Protein AF-A0A5J4WK10-F1 (afdb_monomer)

Foldseek 3Di:
DDDDQDDPVDPFGPDPDDDDLVVCVVPQPPDWDDDPVVRPDTGRVSLVGDDAQPLAFEEAAPDPDDDQQHADQDLSARHRRHHHHDPQSQQVSSPLDLERHYAYAQEDEFQAEAEAPNQAGEYEYFHAADPVSHDDLAAHEYEAAHAQAYEYAAHEYEYERYEDEYEQRHDADERYEADAQRYEYYYELYEYYYPDAPDEHRYAHYEYAAHYYYYYNYEYERYEYEPDDNYHYDDDPGHDYYYHYNYYDYNYHYDYDPPDDDDD

Structure (mmCIF, N/CA/C/O backbone):
data_AF-A0A5J4WK10-F1
#
_entry.id   AF-A0A5J4WK10-F1
#
loop_
_atom_site.group_PDB
_atom_site.id
_atom_site.type_symbol
_atom_site.label_atom_id
_atom_site.label_alt_id
_atom_site.label_comp_id
_atom_site.label_asym_id
_atom_site.label_entity_id
_atom_site.label_seq_id
_atom_site.pdbx_PDB_ins_code
_atom_site.Cartn_x
_atom_site.Cartn_y
_atom_site.Cartn_z
_atom_site.occupancy
_atom_site.B_iso_or_equiv
_atom_site.auth_seq_id
_atom_site.auth_comp_id
_atom_site.auth_asym_id
_atom_site.auth_atom_id
_atom_site.pdbx_PDB_model_num
ATOM 1 N N . ALA A 1 1 ? 16.929 -1.142 -43.252 1.00 41.25 1 ALA A N 1
ATOM 2 C CA . ALA A 1 1 ? 15.456 -1.196 -43.199 1.00 41.25 1 ALA A CA 1
ATOM 3 C C . ALA A 1 1 ? 15.034 -0.912 -41.764 1.00 41.25 1 ALA A C 1
ATOM 5 O O . ALA A 1 1 ? 15.701 -1.412 -40.867 1.00 41.25 1 ALA A O 1
ATOM 6 N N . ALA A 1 2 ? 14.017 -0.077 -41.542 1.00 33.75 2 ALA A N 1
ATOM 7 C CA . ALA A 1 2 ? 13.453 0.107 -40.206 1.00 33.75 2 ALA A CA 1
ATOM 8 C C . ALA A 1 2 ? 12.768 -1.200 -39.779 1.00 33.75 2 ALA A C 1
ATOM 10 O O . ALA A 1 2 ? 12.024 -1.779 -40.573 1.00 33.75 2 ALA A O 1
ATOM 11 N N . VAL A 1 3 ? 13.067 -1.687 -38.574 1.00 40.81 3 VAL A N 1
ATOM 12 C CA . VAL A 1 3 ? 12.473 -2.923 -38.049 1.00 40.81 3 VAL A CA 1
ATOM 13 C C . VAL A 1 3 ? 11.066 -2.591 -37.525 1.00 40.81 3 VAL A C 1
ATOM 15 O O . VAL A 1 3 ? 10.946 -1.674 -36.710 1.00 40.81 3 VAL A O 1
ATOM 18 N N . PRO A 1 4 ? 9.997 -3.255 -38.004 1.00 39.81 4 PRO A N 1
ATOM 19 C CA . PRO A 1 4 ? 8.629 -2.980 -37.561 1.00 39.81 4 PRO A CA 1
ATOM 20 C C . PRO A 1 4 ? 8.437 -3.323 -36.076 1.00 39.81 4 PRO A C 1
ATOM 22 O O . PRO A 1 4 ? 8.853 -4.393 -35.651 1.00 39.81 4 PRO A O 1
ATOM 25 N N . ILE A 1 5 ? 7.775 -2.434 -35.323 1.00 48.25 5 ILE A N 1
ATOM 26 C CA . ILE A 1 5 ? 7.693 -2.434 -33.843 1.00 48.25 5 ILE A CA 1
ATOM 27 C C . ILE A 1 5 ? 6.613 -3.382 -33.255 1.00 48.25 5 ILE A C 1
ATOM 29 O O . ILE A 1 5 ? 6.458 -3.451 -32.040 1.00 48.25 5 ILE A O 1
ATOM 33 N N . HIS A 1 6 ? 5.872 -4.155 -34.060 1.00 45.22 6 HIS A N 1
ATOM 34 C CA . HIS A 1 6 ? 4.824 -5.051 -33.538 1.00 45.22 6 HIS A CA 1
ATOM 35 C C . HIS A 1 6 ? 4.542 -6.242 -34.464 1.00 45.22 6 HIS A C 1
ATOM 37 O O . HIS A 1 6 ? 4.252 -6.048 -35.644 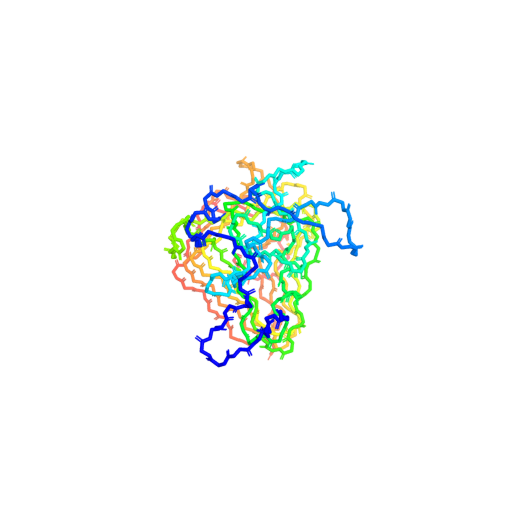1.00 45.22 6 HIS A O 1
ATOM 43 N N . THR A 1 7 ? 4.549 -7.464 -33.922 1.00 50.94 7 THR A N 1
ATOM 44 C CA . THR A 1 7 ? 3.909 -8.642 -34.538 1.00 50.94 7 THR A CA 1
ATOM 45 C C . THR A 1 7 ? 3.215 -9.466 -33.455 1.00 50.94 7 THR A C 1
ATOM 47 O O . THR A 1 7 ? 3.541 -9.336 -32.277 1.00 50.94 7 THR A O 1
ATOM 50 N N . THR A 1 8 ? 2.249 -10.297 -33.843 1.00 52.72 8 THR A N 1
ATOM 51 C CA . THR A 1 8 ? 1.485 -11.184 -32.945 1.00 52.72 8 THR A CA 1
ATOM 52 C C . THR A 1 8 ? 2.345 -12.210 -32.206 1.00 52.72 8 THR A C 1
ATOM 54 O O . THR A 1 8 ? 1.886 -12.786 -31.226 1.00 52.72 8 THR A O 1
ATOM 57 N N . ASP A 1 9 ? 3.590 -12.404 -32.646 1.00 48.53 9 ASP A N 1
ATOM 58 C CA . ASP A 1 9 ? 4.452 -13.507 -32.221 1.00 48.53 9 ASP A CA 1
ATOM 59 C C . ASP A 1 9 ? 5.547 -13.058 -31.226 1.00 48.53 9 ASP A C 1
ATOM 61 O O . ASP A 1 9 ? 6.317 -13.882 -30.738 1.00 48.53 9 ASP A O 1
ATOM 65 N N . SER A 1 10 ? 5.621 -11.756 -30.903 1.00 49.00 10 SER A N 1
ATOM 66 C CA . SER A 1 10 ? 6.551 -11.181 -29.916 1.00 49.00 10 SER A CA 1
ATOM 67 C C . SER A 1 10 ? 5.855 -10.061 -29.128 1.00 49.00 10 SER A C 1
ATOM 69 O O . SER A 1 10 ? 5.795 -8.931 -29.614 1.00 49.00 10 SER A O 1
ATOM 71 N N . PRO A 1 11 ? 5.320 -10.337 -27.922 1.00 49.12 11 PRO A N 1
ATOM 72 C CA . PRO A 1 11 ? 4.636 -9.332 -27.100 1.00 49.12 11 PRO A CA 1
ATOM 73 C C . PRO A 1 11 ? 5.592 -8.281 -26.508 1.00 49.12 11 PRO A C 1
ATOM 75 O O . PRO A 1 11 ? 5.146 -7.249 -26.014 1.00 49.12 11 PRO A O 1
ATOM 78 N N . THR A 1 12 ? 6.908 -8.504 -26.578 1.00 51.09 12 THR A N 1
ATOM 79 C CA . THR A 1 12 ? 7.914 -7.472 -26.317 1.00 51.09 12 THR A CA 1
ATOM 80 C C . THR A 1 12 ? 8.064 -6.569 -27.540 1.00 51.09 12 THR A C 1
ATOM 82 O O . THR A 1 12 ? 8.211 -7.041 -28.673 1.00 51.09 12 THR A O 1
ATOM 85 N N . LYS A 1 13 ? 8.047 -5.247 -27.306 1.00 55.59 13 LYS A N 1
ATOM 86 C CA . LYS A 1 13 ? 8.417 -4.239 -28.312 1.00 55.59 13 LYS A CA 1
ATOM 87 C C . LYS A 1 13 ? 9.752 -4.661 -28.918 1.00 55.59 13 LYS A C 1
ATOM 89 O O . LYS A 1 13 ? 10.651 -5.045 -28.176 1.00 55.59 13 LYS A O 1
ATOM 94 N N . THR A 1 14 ? 9.878 -4.607 -30.243 1.00 58.25 14 THR A N 1
ATOM 95 C CA . THR A 1 14 ? 11.085 -5.030 -30.967 1.00 58.25 14 THR A CA 1
ATOM 96 C C . THR A 1 14 ? 12.353 -4.608 -30.237 1.00 58.25 14 THR A C 1
ATOM 98 O O . THR A 1 14 ? 12.631 -3.417 -30.094 1.00 58.25 14 THR A O 1
ATOM 101 N N . LYS A 1 15 ? 13.100 -5.604 -29.761 1.00 63.50 15 LYS A N 1
ATOM 102 C CA . LYS A 1 15 ? 14.331 -5.413 -29.007 1.00 63.50 15 LYS A CA 1
ATOM 103 C C . LYS A 1 15 ? 15.307 -4.537 -29.799 1.00 63.50 15 LYS A C 1
ATOM 105 O O . LYS A 1 15 ? 15.674 -4.868 -30.923 1.00 63.50 15 LYS A O 1
ATOM 110 N N . ILE A 1 16 ? 15.731 -3.429 -29.189 1.00 65.12 16 ILE A N 1
ATOM 111 C CA . ILE A 1 16 ? 16.741 -2.495 -29.734 1.00 65.12 16 ILE A CA 1
ATOM 112 C C . ILE A 1 16 ? 18.147 -2.828 -29.174 1.00 65.12 16 ILE A C 1
ATOM 114 O O . ILE A 1 16 ? 19.141 -2.193 -29.514 1.00 65.12 16 ILE A O 1
ATOM 118 N N . GLY A 1 17 ? 18.239 -3.843 -28.310 1.00 61.69 17 GLY A N 1
ATOM 119 C CA . GLY A 1 17 ? 19.472 -4.308 -27.678 1.00 61.69 17 GLY A CA 1
ATOM 120 C C . GLY A 1 17 ? 20.326 -5.230 -28.557 1.00 61.69 17 GLY A C 1
ATOM 121 O O . GLY A 1 17 ? 19.834 -5.860 -29.493 1.00 61.69 17 GLY A O 1
ATOM 122 N N . ALA A 1 18 ? 21.620 -5.315 -28.241 1.00 58.72 18 ALA A N 1
ATOM 123 C CA . ALA A 1 18 ? 22.613 -6.103 -28.979 1.00 58.72 18 ALA A CA 1
ATOM 124 C C . ALA A 1 18 ? 22.964 -7.451 -28.305 1.00 58.72 18 ALA A C 1
ATOM 126 O O . ALA A 1 18 ? 23.796 -8.187 -28.835 1.00 58.72 18 ALA A O 1
ATOM 127 N N . GLY A 1 19 ? 22.375 -7.770 -27.139 1.00 69.12 19 GLY A N 1
ATOM 128 C CA . GLY A 1 19 ? 22.721 -8.947 -26.326 1.00 69.12 19 GLY A CA 1
ATOM 129 C C . GLY A 1 19 ? 21.563 -9.913 -26.048 1.00 69.12 19 GLY A C 1
ATOM 130 O O . GLY A 1 19 ? 20.530 -9.883 -26.710 1.00 69.12 19 GLY A O 1
ATOM 131 N N . LEU A 1 20 ? 21.728 -10.794 -25.054 1.00 81.62 20 LEU A N 1
ATOM 132 C CA . LEU A 1 20 ? 20.643 -11.600 -24.466 1.00 81.62 20 LEU A CA 1
ATOM 133 C C . LEU A 1 20 ? 19.903 -10.785 -23.395 1.00 81.62 20 LEU A C 1
ATOM 135 O O . LEU A 1 20 ? 20.532 -9.975 -22.718 1.00 81.62 20 LEU A O 1
ATOM 139 N N . ASP A 1 21 ? 18.605 -11.027 -23.190 1.00 78.88 21 ASP A N 1
ATOM 140 C CA . ASP A 1 21 ? 17.809 -10.298 -22.181 1.00 78.88 21 ASP A CA 1
ATOM 141 C C . ASP A 1 21 ? 18.373 -10.477 -20.768 1.00 78.88 21 ASP A C 1
ATOM 143 O O . ASP A 1 21 ? 18.476 -9.517 -20.013 1.00 78.88 21 ASP A O 1
ATOM 147 N N . SER A 1 22 ? 18.827 -11.686 -20.431 1.00 82.56 22 SER A N 1
ATOM 148 C CA . SER A 1 22 ? 19.471 -11.972 -19.145 1.00 82.56 22 SER A CA 1
ATOM 149 C C . SER A 1 22 ? 20.762 -11.177 -18.938 1.00 82.56 22 SER A C 1
ATOM 151 O O . SER A 1 22 ? 21.046 -10.738 -17.826 1.00 82.56 22 SER A O 1
ATOM 153 N N . TYR A 1 23 ? 21.534 -10.961 -20.005 1.00 85.06 23 TYR A N 1
ATOM 154 C CA . TYR A 1 23 ? 22.749 -10.155 -19.957 1.00 85.06 23 TYR A CA 1
ATOM 155 C C . TYR A 1 23 ? 22.426 -8.665 -19.809 1.00 85.06 23 TYR A C 1
ATOM 157 O O . TYR A 1 23 ? 23.066 -7.980 -19.019 1.00 85.06 23 TYR A O 1
ATOM 165 N N . GLU A 1 24 ? 21.432 -8.160 -20.537 1.00 85.00 24 GLU A N 1
ATOM 166 C CA . GLU A 1 24 ? 21.023 -6.752 -20.469 1.00 85.00 24 GLU A CA 1
ATOM 167 C C . GLU A 1 24 ? 20.357 -6.412 -19.131 1.00 85.00 24 GLU A C 1
ATOM 169 O O . GLU A 1 24 ? 20.677 -5.372 -18.560 1.00 85.00 24 GLU A O 1
ATOM 174 N N . LYS A 1 25 ? 19.538 -7.320 -18.578 1.00 84.88 25 LYS A N 1
ATOM 175 C CA . LYS A 1 25 ? 19.007 -7.212 -17.210 1.00 84.88 25 LYS A CA 1
ATOM 176 C C . LYS A 1 25 ? 20.140 -7.137 -16.187 1.00 84.88 25 LYS A C 1
ATOM 178 O O . LYS A 1 25 ? 20.138 -6.261 -15.340 1.00 84.88 25 LYS A O 1
ATOM 183 N N . ALA A 1 26 ? 21.139 -8.018 -16.298 1.00 86.56 26 ALA A N 1
ATOM 184 C CA . ALA A 1 26 ? 22.280 -8.041 -15.381 1.00 86.56 26 ALA A CA 1
ATOM 185 C C . ALA A 1 26 ? 23.232 -6.839 -15.540 1.00 86.56 26 ALA A C 1
ATOM 187 O O . ALA A 1 26 ? 24.094 -6.626 -14.690 1.00 86.56 26 ALA A O 1
ATOM 188 N N . ASN A 1 27 ? 23.115 -6.070 -16.627 1.00 87.00 27 ASN A N 1
ATOM 189 C CA . ASN A 1 27 ? 23.989 -4.939 -16.931 1.00 87.00 27 ASN A CA 1
ATOM 190 C C . ASN A 1 27 ? 23.173 -3.722 -17.418 1.00 87.00 27 ASN A C 1
ATOM 192 O O . ASN A 1 27 ? 23.360 -3.265 -18.553 1.00 87.00 27 ASN A O 1
ATOM 196 N N . PRO A 1 28 ? 22.284 -3.159 -16.575 1.00 84.88 28 PRO A N 1
ATOM 197 C CA . PRO A 1 28 ? 21.323 -2.133 -16.990 1.00 84.88 28 PRO A CA 1
ATOM 198 C C . PRO A 1 28 ? 21.991 -0.808 -17.397 1.00 84.88 28 PRO A C 1
ATOM 200 O O . PRO A 1 28 ? 21.392 0.021 -18.077 1.00 84.88 28 PRO A O 1
ATOM 203 N N . THR A 1 29 ? 23.253 -0.599 -17.021 1.00 86.69 29 THR A N 1
ATOM 204 C CA . THR A 1 29 ? 24.028 0.602 -17.358 1.00 86.69 29 THR A CA 1
ATOM 205 C C . THR A 1 29 ? 24.726 0.530 -18.718 1.00 86.69 29 THR A C 1
ATOM 207 O O . THR A 1 29 ? 25.221 1.551 -19.190 1.00 86.69 29 THR A O 1
ATOM 210 N N . ASN A 1 30 ? 24.759 -0.634 -19.381 1.00 85.31 30 ASN A N 1
ATOM 211 C CA . ASN A 1 30 ? 25.461 -0.794 -20.662 1.00 85.31 30 ASN A CA 1
ATOM 212 C C . ASN A 1 30 ? 24.812 0.000 -21.801 1.00 85.31 30 ASN A C 1
ATOM 214 O O . ASN A 1 30 ? 25.505 0.494 -22.689 1.00 85.31 30 ASN A O 1
ATOM 218 N N . LEU A 1 31 ? 23.483 0.104 -21.789 1.00 86.75 31 LEU A N 1
ATOM 219 C CA . LEU A 1 31 ? 22.705 0.858 -22.766 1.00 86.75 31 LEU A CA 1
ATOM 220 C C . LEU A 1 31 ? 21.680 1.698 -22.018 1.00 86.75 31 LEU A C 1
ATOM 222 O O . LEU A 1 31 ? 20.661 1.189 -21.557 1.00 86.75 31 LEU A O 1
ATOM 226 N N . MET A 1 32 ? 21.953 2.992 -21.919 1.00 87.06 32 MET A N 1
ATOM 227 C CA . MET A 1 32 ? 21.063 3.962 -21.295 1.00 87.06 32 MET A CA 1
ATOM 228 C C . MET A 1 32 ? 20.650 5.018 -22.317 1.00 87.06 32 MET A C 1
ATOM 230 O O . MET A 1 32 ? 21.423 5.376 -23.206 1.00 87.06 32 MET A O 1
ATOM 234 N N . GLY A 1 33 ? 19.433 5.529 -22.187 1.00 86.50 33 GLY A N 1
ATOM 235 C CA . GLY A 1 33 ? 18.919 6.618 -23.012 1.00 86.50 33 GLY A CA 1
ATOM 236 C C . GLY A 1 33 ? 18.142 7.618 -22.174 1.00 86.50 33 GLY A C 1
ATOM 237 O O . GLY A 1 33 ? 17.838 7.362 -21.019 1.00 86.50 33 GLY A O 1
ATOM 238 N N . TYR A 1 34 ? 17.800 8.762 -22.747 1.00 84.12 34 TYR A N 1
ATOM 239 C CA . TYR A 1 34 ? 16.942 9.736 -22.079 1.00 84.12 34 TYR A CA 1
ATOM 240 C C . TYR A 1 34 ? 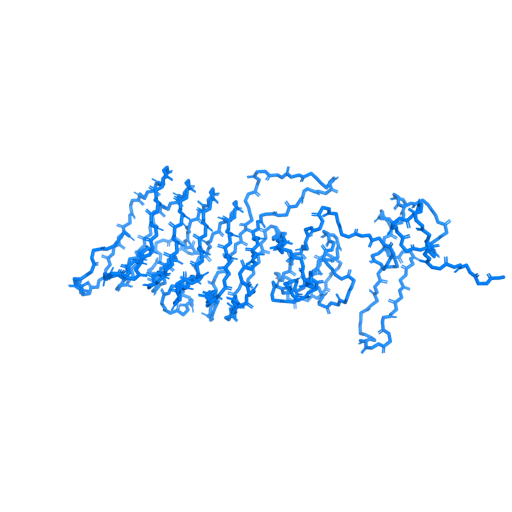15.568 9.736 -22.729 1.00 84.12 34 TYR A C 1
ATOM 242 O O . TYR A 1 34 ? 15.442 9.626 -23.950 1.00 84.12 34 TYR A O 1
ATOM 250 N N . ASP A 1 35 ? 14.534 9.907 -21.914 1.00 75.44 35 ASP A N 1
ATOM 251 C CA . ASP A 1 35 ? 13.271 10.400 -22.435 1.00 75.44 35 ASP A CA 1
ATOM 252 C C . ASP A 1 35 ? 13.418 11.906 -22.681 1.00 75.44 35 ASP A C 1
ATOM 254 O O . ASP A 1 35 ? 13.621 12.671 -21.737 1.00 75.44 35 ASP A O 1
ATOM 258 N N . ASN A 1 36 ? 13.318 12.334 -23.942 1.00 73.75 36 ASN A N 1
ATOM 259 C CA . ASN A 1 36 ? 13.435 13.743 -24.328 1.00 73.75 36 ASN A CA 1
ATOM 260 C C . ASN A 1 36 ? 12.399 14.644 -23.629 1.00 73.75 36 ASN A C 1
ATOM 262 O O . ASN A 1 36 ? 12.615 15.851 -23.558 1.00 73.75 36 ASN A O 1
ATOM 266 N N . ALA A 1 37 ? 11.299 14.082 -23.113 1.00 72.81 37 ALA A N 1
ATOM 267 C CA . ALA A 1 37 ? 10.314 14.826 -22.332 1.00 72.81 37 ALA A CA 1
ATOM 268 C C . ALA A 1 37 ? 10.785 15.153 -20.900 1.00 72.81 37 ALA A C 1
ATOM 270 O O . ALA A 1 37 ? 10.345 16.152 -20.339 1.00 72.81 37 ALA A O 1
ATOM 271 N N . PHE A 1 38 ? 11.677 14.342 -20.315 1.00 68.56 38 PHE A N 1
ATOM 272 C CA . PHE A 1 38 ? 12.120 14.481 -18.920 1.00 68.56 38 PHE A CA 1
ATOM 273 C C . PHE A 1 38 ? 13.586 14.896 -18.790 1.00 68.56 38 PHE A C 1
ATOM 275 O O . PHE A 1 38 ? 13.914 15.604 -17.843 1.00 68.56 38 PHE A O 1
ATOM 282 N N . G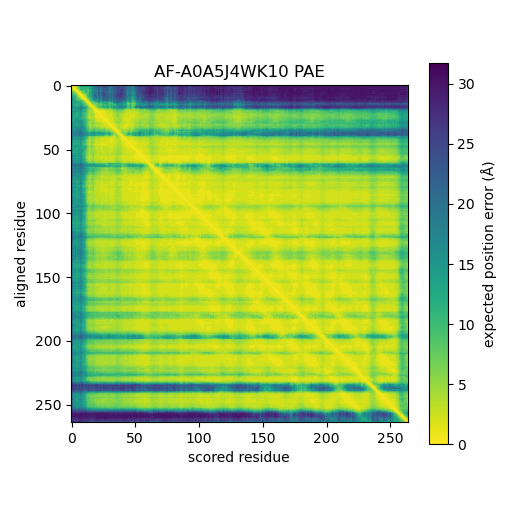LY A 1 39 ? 14.463 14.459 -19.704 1.00 66.31 39 GLY A N 1
ATOM 283 C CA . GLY A 1 39 ? 15.858 14.901 -19.883 1.00 66.31 39 GLY A CA 1
ATOM 284 C C . GLY A 1 39 ? 16.802 14.803 -18.674 1.00 66.31 39 GLY A C 1
ATOM 285 O O . GLY A 1 39 ? 17.964 15.180 -18.782 1.00 66.31 39 GLY A O 1
ATOM 286 N N . THR A 1 40 ? 16.325 14.332 -17.524 1.00 74.50 40 THR A N 1
ATOM 287 C CA . THR A 1 40 ? 16.978 14.508 -16.217 1.00 74.50 40 THR A CA 1
ATOM 288 C C . THR A 1 40 ? 17.547 13.212 -15.664 1.00 74.50 40 THR A C 1
ATOM 290 O O . THR A 1 40 ? 18.536 13.253 -14.936 1.00 74.50 40 THR A O 1
ATOM 293 N N . LEU A 1 41 ? 16.985 12.063 -16.051 1.00 84.12 41 LEU A N 1
ATOM 294 C CA . LEU A 1 41 ? 17.473 10.750 -15.655 1.00 84.12 41 LEU A CA 1
ATOM 295 C C . LEU A 1 41 ? 17.631 9.836 -16.872 1.00 84.12 41 LEU A C 1
ATOM 297 O O . LEU A 1 41 ? 16.717 9.691 -17.684 1.00 84.12 41 LEU A O 1
ATOM 301 N N . ALA A 1 42 ? 18.809 9.224 -16.982 1.00 88.25 42 ALA A N 1
ATOM 302 C CA . ALA A 1 42 ? 19.074 8.214 -17.991 1.00 88.25 42 ALA A CA 1
ATOM 303 C C . ALA A 1 42 ? 18.383 6.900 -17.593 1.00 88.25 42 ALA A C 1
ATOM 305 O O . ALA A 1 42 ? 18.537 6.420 -16.472 1.00 88.25 42 ALA A O 1
ATOM 306 N N . ILE A 1 43 ? 17.634 6.330 -18.525 1.00 88.44 43 ILE A N 1
ATOM 307 C CA . ILE A 1 43 ? 16.789 5.150 -18.381 1.00 88.44 43 ILE A CA 1
ATOM 308 C C . ILE A 1 43 ? 17.509 3.969 -19.038 1.00 88.44 43 ILE A C 1
ATOM 310 O O . ILE A 1 43 ? 17.864 4.067 -20.221 1.00 88.44 43 ILE A O 1
ATOM 314 N N . PRO A 1 44 ? 17.730 2.857 -18.320 1.00 89.19 44 PRO A N 1
ATOM 315 C CA . PRO A 1 44 ? 18.198 1.617 -18.922 1.00 89.19 44 PRO A CA 1
ATOM 316 C C . PRO A 1 44 ? 17.278 1.198 -20.065 1.00 89.19 44 PRO A C 1
ATOM 318 O O . PRO A 1 44 ? 16.070 1.039 -19.883 1.00 89.19 44 PRO A O 1
ATOM 321 N N . LEU A 1 45 ? 17.851 0.994 -21.251 1.00 88.06 45 LEU A N 1
ATOM 322 C CA . LEU A 1 45 ? 17.087 0.648 -22.448 1.00 88.06 45 LEU A CA 1
ATOM 323 C C . LEU A 1 45 ? 16.306 -0.658 -22.251 1.00 88.06 45 LEU A C 1
ATOM 325 O O . LEU A 1 45 ? 15.216 -0.790 -22.797 1.00 88.06 45 LEU A O 1
ATOM 329 N N . TYR A 1 46 ? 16.821 -1.572 -21.421 1.00 88.00 46 TYR A N 1
ATOM 330 C CA . TYR A 1 46 ? 16.153 -2.816 -21.036 1.00 88.00 46 TYR A CA 1
ATOM 331 C C . TYR A 1 46 ? 14.701 -2.598 -20.570 1.00 88.00 46 TYR A C 1
ATOM 333 O O . TYR A 1 46 ? 13.794 -3.266 -21.065 1.00 88.00 46 TYR A O 1
ATOM 341 N N . TYR A 1 47 ? 14.441 -1.606 -19.713 1.00 90.06 47 TYR A N 1
ATOM 342 C CA . TYR A 1 47 ? 13.090 -1.311 -19.200 1.00 90.06 47 TYR A CA 1
ATOM 343 C C . TYR A 1 47 ? 12.180 -0.616 -20.222 1.00 90.06 47 TYR A C 1
ATOM 345 O O . TYR A 1 47 ? 10.974 -0.520 -20.039 1.00 90.06 47 TYR A O 1
ATOM 353 N N . VAL A 1 48 ? 12.728 -0.139 -21.342 1.00 88.88 48 VAL A N 1
ATOM 354 C CA . VAL A 1 48 ? 11.942 0.523 -22.394 1.00 88.88 48 VAL A CA 1
ATOM 355 C C . VAL A 1 48 ? 11.217 -0.492 -23.285 1.00 88.88 48 VAL A C 1
ATOM 357 O O . VAL A 1 48 ? 10.116 -0.208 -23.774 1.00 88.88 48 VAL A O 1
ATOM 360 N N . TYR A 1 49 ? 11.830 -1.657 -23.529 1.00 85.12 49 TYR A N 1
ATOM 361 C CA . TYR A 1 49 ? 11.295 -2.691 -24.427 1.00 85.12 49 TYR A CA 1
ATOM 362 C C . TYR A 1 49 ? 10.824 -3.968 -23.723 1.00 85.12 49 TYR A C 1
ATOM 364 O O . TYR A 1 49 ? 10.225 -4.823 -24.380 1.00 85.12 49 TYR A O 1
ATOM 372 N N . THR A 1 50 ? 11.059 -4.106 -22.417 1.00 87.88 50 THR A N 1
ATOM 373 C CA . THR A 1 50 ? 10.531 -5.225 -21.626 1.00 87.88 50 THR A CA 1
ATOM 374 C C . THR A 1 50 ? 9.224 -4.855 -20.936 1.00 87.88 50 THR A C 1
ATOM 376 O O . THR A 1 50 ? 8.961 -3.690 -20.651 1.00 87.88 50 THR A O 1
ATOM 379 N N . ALA A 1 51 ? 8.377 -5.857 -20.710 1.00 90.12 51 ALA A N 1
ATOM 380 C CA . ALA A 1 51 ? 7.155 -5.700 -19.932 1.00 90.12 51 ALA A CA 1
ATOM 381 C C . ALA A 1 51 ? 7.451 -5.817 -18.428 1.00 90.12 51 ALA A C 1
ATOM 383 O O . ALA A 1 51 ? 8.432 -6.449 -18.021 1.00 90.12 51 ALA A O 1
ATOM 384 N N . VAL A 1 52 ? 6.588 -5.220 -17.607 1.00 92.94 52 VAL A N 1
ATOM 385 C CA . VAL A 1 52 ? 6.603 -5.409 -16.153 1.00 92.94 52 VAL A CA 1
ATOM 386 C C . VAL A 1 52 ? 6.173 -6.845 -15.842 1.00 92.94 52 VAL A C 1
ATOM 388 O O . VAL A 1 52 ? 5.236 -7.371 -16.437 1.00 92.94 52 VAL A O 1
ATOM 391 N N . ILE A 1 53 ? 6.893 -7.518 -14.943 1.00 91.94 53 ILE A N 1
ATOM 392 C CA . ILE A 1 53 ? 6.645 -8.932 -14.635 1.00 91.94 53 ILE A CA 1
ATOM 393 C C . ILE A 1 53 ? 5.314 -9.061 -13.886 1.00 91.94 53 ILE A C 1
ATOM 395 O O . ILE A 1 53 ? 5.092 -8.379 -12.887 1.00 91.94 53 ILE A O 1
ATOM 399 N N . SER A 1 54 ? 4.450 -9.964 -14.362 1.00 91.88 54 SER A N 1
ATOM 400 C CA . SER A 1 54 ? 3.134 -10.261 -13.770 1.00 91.88 54 SER A CA 1
ATOM 401 C C . SER A 1 54 ? 2.200 -9.047 -13.645 1.00 91.88 54 SER A C 1
ATOM 403 O O . SER A 1 54 ? 1.263 -9.085 -12.844 1.00 91.88 54 SER A O 1
ATOM 405 N N . ASP A 1 55 ? 2.481 -7.978 -14.397 1.00 94.25 55 ASP A N 1
ATOM 406 C CA . ASP A 1 55 ? 1.796 -6.683 -14.332 1.00 94.25 55 ASP A CA 1
ATOM 407 C C . ASP A 1 55 ? 1.792 -6.057 -12.922 1.00 94.25 55 ASP A C 1
ATOM 409 O O . ASP A 1 55 ? 0.910 -5.272 -12.577 1.00 94.25 55 ASP A O 1
ATOM 413 N N . ILE A 1 56 ? 2.788 -6.397 -12.088 1.00 97.38 56 ILE A N 1
ATOM 414 C CA . ILE A 1 56 ? 2.967 -5.831 -10.743 1.00 97.38 56 ILE A CA 1
ATOM 415 C C . ILE A 1 56 ? 3.898 -4.627 -10.833 1.00 97.38 56 ILE A C 1
ATOM 417 O O . ILE A 1 56 ? 5.113 -4.768 -10.950 1.00 97.38 56 ILE A O 1
ATOM 421 N N . TYR A 1 57 ? 3.331 -3.429 -10.736 1.00 98.12 57 TYR A N 1
ATOM 422 C CA . TYR A 1 57 ? 4.093 -2.188 -10.781 1.00 98.12 57 TYR A CA 1
ATOM 423 C C . TYR A 1 57 ? 4.748 -1.923 -9.427 1.00 98.12 57 TYR A C 1
ATOM 425 O O . TYR A 1 57 ? 4.090 -1.608 -8.434 1.00 98.12 57 TYR A O 1
ATOM 433 N N . HIS A 1 58 ? 6.067 -2.070 -9.380 1.00 98.12 58 HIS A N 1
ATOM 434 C CA . HIS A 1 58 ? 6.836 -1.929 -8.152 1.00 98.12 58 HIS A CA 1
ATOM 435 C C . HIS A 1 58 ? 7.081 -0.460 -7.773 1.00 98.12 58 HIS A C 1
ATOM 437 O O . HIS A 1 58 ? 7.362 0.369 -8.641 1.00 98.12 58 HIS A O 1
ATOM 443 N N . VAL A 1 59 ? 7.038 -0.149 -6.472 1.00 98.12 59 VAL A N 1
ATOM 444 C CA . VAL A 1 59 ? 7.300 1.186 -5.906 1.00 98.12 59 VAL A CA 1
ATOM 445 C C . VAL A 1 59 ? 8.412 1.172 -4.857 1.00 98.12 59 VAL A C 1
ATOM 447 O O . VAL A 1 59 ? 8.538 0.218 -4.086 1.00 98.12 59 VAL A O 1
ATOM 450 N N . ASN A 1 60 ? 9.199 2.253 -4.813 1.00 96.94 60 ASN A N 1
ATOM 451 C CA . ASN A 1 60 ? 10.232 2.489 -3.800 1.00 96.94 60 ASN A CA 1
ATOM 452 C C . ASN A 1 60 ? 10.539 3.991 -3.670 1.00 96.94 60 ASN A C 1
ATOM 454 O O . ASN A 1 60 ? 11.033 4.597 -4.617 1.00 96.94 60 ASN A O 1
ATOM 458 N N . ASN A 1 61 ? 10.313 4.592 -2.502 1.00 95.44 61 ASN A N 1
ATOM 459 C CA . ASN A 1 61 ? 10.578 6.020 -2.275 1.00 95.44 61 ASN A CA 1
ATOM 460 C C . ASN A 1 61 ? 11.381 6.328 -1.003 1.00 95.44 61 ASN A C 1
ATOM 462 O O . ASN A 1 61 ? 11.391 7.468 -0.548 1.00 95.44 61 ASN A O 1
ATOM 466 N N . VAL A 1 62 ? 12.072 5.336 -0.434 1.00 86.69 62 VAL A N 1
ATOM 467 C CA . VAL A 1 62 ? 12.824 5.517 0.824 1.00 86.69 62 VAL A CA 1
ATOM 468 C C . VAL A 1 62 ? 14.120 6.313 0.613 1.00 86.69 62 VAL A C 1
ATOM 470 O O . VAL A 1 62 ? 14.653 6.927 1.537 1.00 86.69 62 VAL A O 1
ATOM 473 N N . ALA A 1 63 ? 14.654 6.326 -0.608 1.00 80.69 63 ALA A N 1
ATOM 474 C CA . ALA A 1 63 ? 15.908 7.003 -0.901 1.00 80.69 63 ALA A CA 1
ATOM 475 C C . ALA A 1 63 ? 15.735 8.533 -0.985 1.00 80.69 63 ALA A C 1
ATOM 477 O O . ALA A 1 63 ? 15.029 9.045 -1.849 1.00 80.69 63 ALA A O 1
ATOM 478 N 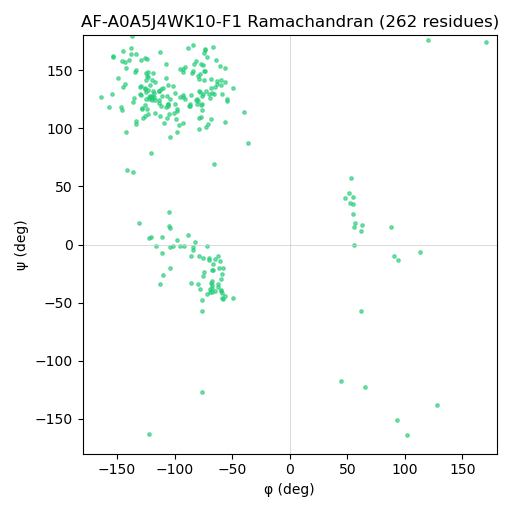N . VAL A 1 64 ? 16.461 9.266 -0.132 1.00 72.56 64 VAL A N 1
ATOM 479 C CA . VAL A 1 64 ? 16.504 10.746 -0.121 1.00 72.56 64 VAL A CA 1
ATOM 480 C C . VAL A 1 64 ? 17.167 11.352 -1.364 1.00 72.56 64 VAL A C 1
ATOM 482 O O . VAL A 1 64 ? 16.945 12.514 -1.694 1.00 72.56 64 VAL A O 1
ATOM 485 N N . SER A 1 65 ? 17.996 10.569 -2.054 1.00 80.31 65 SER A N 1
ATOM 486 C CA . SER A 1 65 ? 18.586 10.899 -3.346 1.00 80.31 65 SER A CA 1
ATOM 487 C C . SER A 1 65 ? 18.448 9.709 -4.288 1.00 80.31 65 SER A C 1
ATOM 489 O O . SER A 1 65 ? 18.408 8.552 -3.865 1.00 80.31 65 SER A O 1
ATOM 491 N N . TYR A 1 66 ? 18.356 9.992 -5.585 1.00 80.62 66 TYR A N 1
ATOM 492 C CA . TYR A 1 66 ? 18.217 8.938 -6.575 1.00 80.62 66 TYR A CA 1
ATOM 493 C C . TYR A 1 66 ? 19.482 8.066 -6.638 1.00 80.62 66 TYR A C 1
ATOM 495 O O . TYR A 1 66 ? 20.594 8.572 -6.810 1.00 80.62 66 TYR A O 1
ATOM 503 N N . ALA A 1 67 ? 19.288 6.753 -6.569 1.00 82.94 67 ALA A N 1
ATOM 504 C CA . ALA A 1 67 ? 20.261 5.726 -6.902 1.00 82.94 67 ALA A CA 1
ATOM 505 C C . ALA A 1 67 ? 19.570 4.671 -7.778 1.00 82.94 67 ALA A C 1
ATOM 507 O O . ALA A 1 67 ? 18.343 4.620 -7.850 1.00 82.94 67 ALA A O 1
ATOM 508 N N . ILE A 1 68 ? 20.339 3.823 -8.463 1.00 78.81 68 ILE A N 1
ATOM 509 C CA . ILE A 1 68 ? 19.754 2.690 -9.195 1.00 78.81 68 ILE A CA 1
ATOM 510 C C . ILE A 1 68 ? 18.979 1.815 -8.198 1.00 78.81 68 ILE A C 1
ATOM 512 O O . ILE A 1 68 ? 19.508 1.473 -7.142 1.00 78.81 68 ILE A O 1
ATOM 516 N N . GLY A 1 69 ? 17.728 1.490 -8.534 1.00 83.75 69 GLY A N 1
ATOM 517 C CA . GLY A 1 69 ? 16.785 0.795 -7.651 1.00 83.75 69 GLY A CA 1
ATOM 518 C C . GLY A 1 69 ? 15.911 1.721 -6.792 1.00 83.75 69 GLY A C 1
ATOM 519 O O . GLY A 1 69 ? 14.939 1.250 -6.200 1.00 83.75 69 GLY A O 1
ATOM 520 N N . SER A 1 70 ? 16.196 3.028 -6.743 1.00 90.75 70 SER A N 1
ATOM 521 C CA . SER A 1 70 ? 15.264 4.031 -6.217 1.00 90.75 70 SER A CA 1
ATOM 522 C C . SER A 1 70 ? 14.140 4.284 -7.218 1.00 90.75 70 SER A C 1
ATOM 524 O O . SER A 1 70 ? 14.344 4.215 -8.431 1.00 90.75 70 SER A O 1
ATOM 526 N N . GLY A 1 71 ? 12.954 4.619 -6.718 1.00 93.81 71 GLY A N 1
ATOM 527 C CA . GLY A 1 71 ? 11.819 4.930 -7.571 1.00 93.81 71 GLY A CA 1
ATOM 528 C C . GLY A 1 71 ? 12.004 6.226 -8.344 1.00 93.81 71 GLY A C 1
ATOM 529 O O . GLY A 1 71 ? 12.524 7.219 -7.829 1.00 93.81 71 GLY A O 1
ATOM 530 N N . TYR A 1 72 ? 11.536 6.232 -9.588 1.00 92.62 72 TYR A N 1
ATOM 531 C CA . TYR A 1 72 ? 11.478 7.439 -10.402 1.00 92.62 72 TYR A CA 1
ATOM 532 C C . TYR A 1 72 ? 10.258 7.396 -11.316 1.00 92.62 72 TYR A C 1
ATOM 534 O O . TYR A 1 72 ? 10.148 6.524 -12.176 1.00 92.62 72 TYR A O 1
ATOM 542 N N . ASN A 1 73 ? 9.333 8.343 -11.156 1.00 93.38 73 ASN A N 1
ATOM 543 C CA . ASN A 1 73 ? 8.113 8.383 -11.963 1.00 93.38 73 ASN A CA 1
ATOM 544 C C . ASN A 1 73 ? 8.440 8.718 -13.423 1.00 93.38 73 ASN A C 1
ATOM 546 O O . ASN A 1 73 ? 8.791 9.845 -13.762 1.00 93.38 73 ASN A O 1
ATOM 550 N N . ASN A 1 74 ? 8.323 7.714 -14.285 1.00 91.12 74 ASN A N 1
ATOM 551 C CA . ASN A 1 74 ? 8.450 7.827 -15.730 1.00 91.12 74 ASN A CA 1
ATOM 552 C C . ASN A 1 74 ? 7.647 6.701 -16.395 1.00 91.12 74 ASN A C 1
ATOM 554 O O . ASN A 1 74 ? 7.369 5.686 -15.766 1.00 91.12 74 ASN A O 1
ATOM 558 N N . LYS A 1 75 ? 7.320 6.830 -17.683 1.00 90.62 75 LYS A N 1
ATOM 559 C CA . LYS A 1 75 ? 6.469 5.850 -18.389 1.00 90.62 75 LYS A CA 1
ATOM 560 C C . LYS A 1 75 ? 7.037 4.424 -18.493 1.00 90.62 75 LYS A C 1
ATOM 562 O O . LYS A 1 75 ? 6.334 3.543 -18.972 1.00 90.62 75 LYS A O 1
ATOM 567 N N . TYR A 1 76 ? 8.302 4.217 -18.133 1.00 91.69 76 TYR A N 1
ATOM 568 C CA . TYR A 1 76 ? 8.974 2.918 -18.155 1.00 91.69 76 TYR A CA 1
ATOM 569 C C . TYR A 1 76 ? 9.281 2.399 -16.742 1.00 91.69 76 TYR A C 1
ATOM 571 O O . TYR A 1 76 ? 9.987 1.406 -16.606 1.00 91.69 76 TYR A O 1
ATOM 579 N N . CYS A 1 77 ? 8.817 3.080 -15.686 1.00 94.25 77 CYS A N 1
ATOM 580 C CA . CYS A 1 77 ? 8.941 2.588 -14.316 1.00 94.25 77 CYS A CA 1
ATOM 581 C C . CYS A 1 77 ? 7.974 1.435 -14.034 1.00 94.25 77 CYS A C 1
ATOM 583 O O . CYS A 1 77 ? 7.059 1.160 -14.809 1.00 94.25 77 CYS A O 1
ATOM 585 N N . GLY A 1 78 ? 8.181 0.773 -12.899 1.00 96.19 78 GLY A N 1
ATOM 586 C CA . GLY A 1 78 ? 7.321 -0.303 -12.408 1.00 96.19 78 GLY A CA 1
ATOM 587 C C . GLY A 1 78 ? 8.008 -1.660 -12.399 1.00 96.19 78 GLY A C 1
ATOM 588 O O . GLY A 1 78 ? 7.458 -2.604 -11.851 1.00 96.19 78 GLY A O 1
ATOM 589 N N . HIS A 1 79 ? 9.224 -1.765 -12.935 1.00 94.94 79 HIS A N 1
ATOM 590 C CA . HIS A 1 79 ? 10.045 -2.964 -12.782 1.00 94.94 79 HIS A CA 1
ATOM 591 C C . HIS A 1 79 ? 10.679 -3.006 -11.388 1.00 94.94 79 HIS A C 1
ATOM 593 O O . HIS A 1 79 ? 10.919 -1.967 -10.781 1.00 94.94 79 HIS A O 1
ATOM 599 N N . LEU A 1 80 ? 11.021 -4.199 -10.896 1.00 93.25 80 LEU A N 1
ATOM 600 C CA . LEU A 1 80 ? 11.608 -4.366 -9.561 1.00 93.25 80 LEU A CA 1
ATOM 601 C C . LEU A 1 80 ? 12.921 -3.576 -9.390 1.00 93.25 80 LEU A C 1
ATOM 603 O O . LEU A 1 80 ? 13.135 -2.913 -8.385 1.00 93.25 80 LEU A O 1
ATOM 607 N N . GLU A 1 81 ? 13.774 -3.590 -10.411 1.00 91.94 81 GLU A N 1
ATOM 608 C CA . GLU A 1 81 ? 15.054 -2.867 -10.444 1.00 91.94 81 GLU A CA 1
ATOM 609 C C . GLU A 1 81 ? 14.937 -1.451 -11.060 1.00 91.94 81 GLU A C 1
ATOM 611 O O . GLU A 1 81 ? 15.919 -0.709 -11.135 1.00 91.94 81 GLU A O 1
ATOM 616 N N . TRP A 1 82 ? 13.733 -1.061 -11.496 1.00 93.75 82 TRP A N 1
ATOM 617 C CA . TRP A 1 82 ? 13.401 0.284 -11.985 1.00 93.75 82 TRP A CA 1
ATOM 618 C C . TRP A 1 82 ? 11.997 0.700 -11.521 1.00 93.75 82 TRP A C 1
ATOM 620 O O . TRP A 1 82 ? 11.068 0.829 -12.333 1.00 93.75 82 TRP A O 1
ATOM 630 N N . PRO A 1 83 ? 11.805 0.833 -10.196 1.00 96.31 83 PRO A N 1
ATOM 631 C CA . PRO A 1 83 ? 10.485 1.041 -9.626 1.00 96.31 83 PRO A CA 1
ATOM 632 C C . PRO A 1 83 ? 9.958 2.445 -9.915 1.00 96.31 83 PRO A C 1
ATOM 634 O O . PRO A 1 83 ? 10.693 3.381 -10.244 1.00 96.31 83 PRO A O 1
ATOM 637 N N . CYS A 1 84 ? 8.650 2.608 -9.775 1.00 97.00 84 CYS A N 1
ATOM 638 C CA . CYS A 1 84 ? 8.031 3.922 -9.733 1.00 97.00 84 CYS A CA 1
ATOM 639 C C .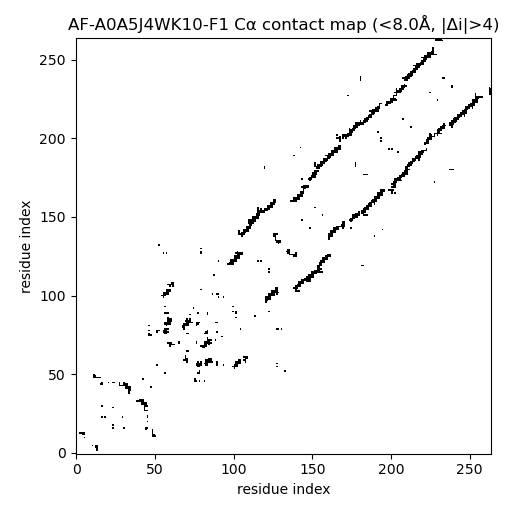 CYS A 1 84 ? 8.289 4.594 -8.378 1.00 97.00 84 CYS A C 1
ATOM 641 O O . CYS A 1 84 ? 8.523 3.936 -7.362 1.00 97.00 84 CYS A O 1
ATOM 643 N N . LEU A 1 85 ? 8.258 5.928 -8.364 1.00 96.19 85 LEU A N 1
ATOM 644 C CA . LEU A 1 85 ? 8.442 6.702 -7.139 1.00 96.19 85 LEU A CA 1
ATOM 645 C C . LEU A 1 85 ? 7.173 6.707 -6.289 1.00 96.19 85 LEU A C 1
ATOM 647 O O . LEU A 1 85 ? 7.280 6.633 -5.074 1.00 96.19 85 LEU A O 1
ATOM 651 N N . THR A 1 86 ? 5.982 6.792 -6.889 1.00 97.50 86 THR A N 1
ATOM 652 C CA . THR A 1 86 ? 4.736 6.890 -6.114 1.00 97.50 86 THR A CA 1
ATOM 653 C C . THR A 1 86 ? 3.713 5.819 -6.469 1.00 97.50 86 THR A C 1
ATOM 655 O O . THR A 1 86 ? 3.589 5.391 -7.622 1.00 97.50 86 THR A O 1
ATOM 658 N N . ILE A 1 87 ? 2.933 5.408 -5.463 1.00 98.38 87 ILE A N 1
ATOM 659 C CA . ILE A 1 87 ? 1.772 4.524 -5.642 1.00 98.38 87 ILE A CA 1
ATOM 660 C C . ILE A 1 87 ? 0.767 5.172 -6.603 1.00 98.38 87 ILE A C 1
ATOM 662 O O . ILE A 1 87 ? 0.342 4.524 -7.556 1.00 98.38 87 ILE A O 1
ATOM 666 N N . GLN A 1 88 ? 0.461 6.464 -6.424 1.00 97.44 88 GLN A N 1
ATOM 667 C CA . GLN A 1 88 ? -0.473 7.195 -7.289 1.00 97.44 88 GLN A CA 1
ATOM 668 C C . GLN A 1 88 ? -0.063 7.147 -8.767 1.00 97.44 88 GLN A C 1
ATOM 670 O O . GLN A 1 88 ? -0.894 6.896 -9.639 1.00 97.44 88 GLN A O 1
ATOM 675 N N . TYR A 1 89 ? 1.224 7.348 -9.063 1.00 97.31 89 TYR A N 1
ATOM 676 C CA . TYR A 1 89 ? 1.717 7.281 -10.438 1.00 97.31 89 TYR A CA 1
ATOM 677 C C . TYR A 1 89 ? 1.633 5.862 -11.004 1.00 97.31 89 TYR A C 1
ATOM 679 O O . TYR A 1 89 ? 1.277 5.676 -12.164 1.00 97.31 89 TYR A O 1
ATOM 687 N N . SER A 1 90 ? 1.893 4.850 -10.178 1.00 97.88 90 SER A N 1
ATOM 688 C CA . SER A 1 90 ? 1.789 3.445 -10.587 1.00 97.88 90 SER A CA 1
ATOM 689 C C . SER A 1 90 ? 0.343 3.059 -10.928 1.00 97.88 90 SER A C 1
ATOM 691 O O . SER A 1 90 ? 0.098 2.426 -11.952 1.00 97.88 90 SER A O 1
ATOM 693 N N . ILE A 1 91 ? -0.639 3.537 -10.150 1.00 97.62 91 ILE A N 1
ATOM 694 C CA . ILE A 1 91 ? -2.077 3.378 -10.445 1.00 97.62 91 ILE A CA 1
ATOM 695 C C . ILE A 1 91 ? -2.441 4.023 -11.792 1.00 97.62 91 ILE A C 1
ATOM 697 O O . ILE A 1 91 ? -3.232 3.464 -12.552 1.00 97.62 91 ILE A O 1
ATOM 701 N N . GLN A 1 92 ? -1.866 5.181 -12.120 1.00 96.19 92 GLN A N 1
ATOM 702 C CA . GLN A 1 92 ? -2.079 5.827 -13.421 1.00 96.19 92 GLN A CA 1
ATOM 703 C C . GLN A 1 92 ? -1.428 5.037 -14.562 1.00 96.19 92 GLN A C 1
ATOM 705 O O . GLN A 1 92 ? -2.030 4.883 -15.622 1.00 96.19 92 GLN A O 1
ATOM 710 N N . LEU A 1 93 ? -0.219 4.514 -14.341 1.00 94.69 93 LEU A N 1
ATOM 711 C CA . LEU A 1 93 ? 0.557 3.802 -15.355 1.00 94.69 93 LEU A CA 1
ATOM 712 C C . LEU A 1 93 ? -0.077 2.463 -15.759 1.00 94.69 93 LEU A C 1
ATOM 714 O O . LEU A 1 93 ? 0.015 2.086 -16.923 1.00 94.69 93 LEU A O 1
ATOM 718 N N . THR A 1 94 ? -0.774 1.798 -14.832 1.00 94.56 94 THR A N 1
ATOM 719 C CA . THR A 1 94 ? -1.584 0.597 -15.128 1.00 94.56 94 THR A CA 1
ATOM 720 C C . THR A 1 94 ? -2.772 0.875 -16.061 1.00 94.56 94 THR A C 1
ATOM 722 O O . THR A 1 94 ? -3.378 -0.056 -16.571 1.00 94.56 94 THR A O 1
ATOM 725 N N . GLY A 1 95 ? -3.134 2.137 -16.324 1.00 92.31 95 GLY A N 1
ATOM 726 C CA . GLY A 1 95 ? -4.173 2.471 -17.299 1.00 92.31 95 GLY A CA 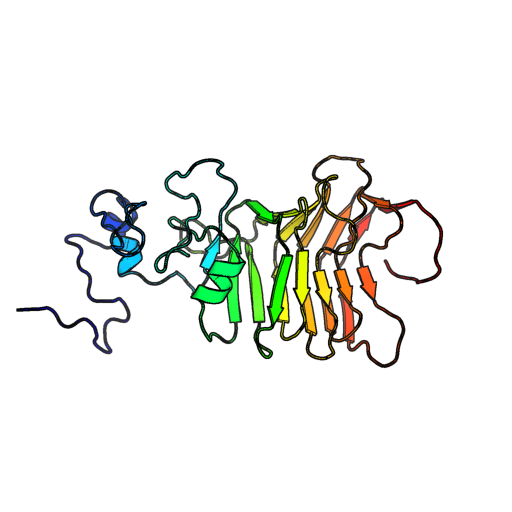1
ATOM 727 C C . GLY A 1 95 ? -5.562 1.969 -16.897 1.00 92.31 95 GLY A C 1
ATOM 728 O O . GLY A 1 95 ? -6.074 2.342 -15.842 1.00 92.31 95 GLY A O 1
ATOM 729 N N . ASP A 1 96 ? -6.186 1.161 -17.753 1.00 92.69 96 ASP A N 1
ATOM 730 C CA . ASP A 1 96 ? -7.575 0.710 -17.610 1.00 92.69 96 ASP A CA 1
ATOM 731 C C . ASP A 1 96 ? -7.726 -0.739 -17.121 1.00 92.69 96 ASP A C 1
ATOM 733 O O . ASP A 1 96 ? -8.833 -1.274 -17.177 1.00 92.69 96 ASP A O 1
ATOM 737 N N . GLU A 1 97 ? -6.667 -1.354 -16.598 1.00 93.88 97 GLU A N 1
ATOM 738 C CA . GLU A 1 97 ? -6.725 -2.715 -16.048 1.00 93.88 97 GLU A CA 1
ATOM 739 C C . GLU A 1 97 ? -7.777 -2.860 -14.935 1.00 93.88 97 GLU A C 1
ATOM 741 O O . GLU A 1 97 ? -7.931 -1.973 -14.091 1.00 93.88 97 GLU A O 1
ATOM 746 N N . GLU A 1 98 ? -8.491 -3.992 -14.929 1.00 95.12 98 GLU A N 1
ATOM 747 C CA . GLU A 1 98 ? -9.520 -4.322 -13.923 1.00 95.12 98 GLU A CA 1
ATOM 748 C C . GLU A 1 98 ? -8.935 -4.434 -12.508 1.00 95.12 98 GLU A C 1
ATOM 750 O O . GLU A 1 98 ? -9.579 -4.068 -11.522 1.00 95.12 98 GLU A O 1
ATOM 755 N N . GLU A 1 99 ? -7.695 -4.912 -12.418 1.00 97.12 99 GLU A N 1
ATOM 756 C CA . GLU A 1 99 ? -6.928 -5.027 -11.184 1.00 97.12 99 GLU A CA 1
ATOM 757 C C . GLU A 1 99 ? -5.562 -4.362 -11.372 1.00 97.12 99 GLU A C 1
ATOM 759 O O . GLU A 1 99 ? -4.737 -4.784 -12.182 1.00 97.12 99 GLU A O 1
ATOM 764 N N . LYS A 1 100 ? -5.313 -3.311 -10.595 1.00 98.00 100 LYS A N 1
ATOM 765 C CA . LYS A 1 100 ? -4.095 -2.503 -10.632 1.00 98.00 100 LYS A CA 1
ATOM 766 C C . LYS A 1 100 ? -3.153 -2.961 -9.531 1.00 98.00 100 LYS A C 1
ATOM 768 O O . LYS A 1 100 ? -3.303 -2.558 -8.376 1.00 98.00 100 LYS A O 1
ATOM 773 N N . LYS A 1 101 ? -2.198 -3.823 -9.884 1.00 98.25 101 LYS A N 1
ATOM 774 C CA . LYS A 1 101 ? -1.280 -4.461 -8.930 1.00 98.25 101 LYS A C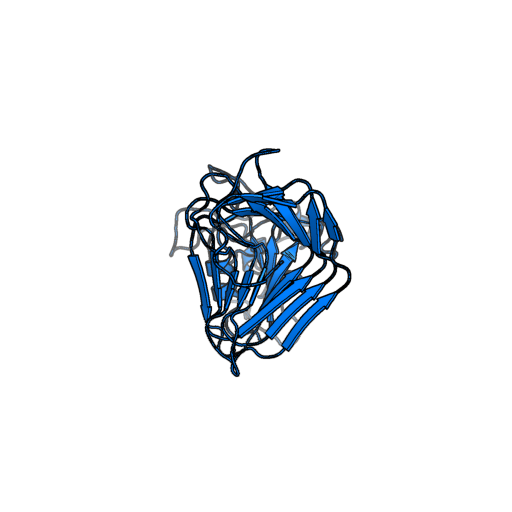A 1
ATOM 775 C C . LYS A 1 101 ? -0.061 -3.597 -8.662 1.00 98.25 101 LYS A C 1
ATOM 777 O O . LYS A 1 101 ? 0.718 -3.306 -9.568 1.00 98.25 101 LYS A O 1
ATOM 782 N N . ILE A 1 102 ? 0.134 -3.242 -7.401 1.00 98.69 102 ILE A N 1
ATOM 783 C CA . ILE A 1 102 ? 1.238 -2.417 -6.927 1.00 98.69 102 ILE A CA 1
ATOM 784 C C . ILE A 1 102 ? 2.055 -3.213 -5.904 1.00 98.69 102 ILE A C 1
ATOM 786 O O . ILE A 1 102 ? 1.519 -3.680 -4.900 1.00 98.69 102 ILE A O 1
ATOM 790 N N . GLY A 1 103 ? 3.359 -3.347 -6.142 1.00 98.38 103 GLY A N 1
ATOM 791 C CA . GLY A 1 103 ? 4.280 -4.042 -5.239 1.00 98.38 103 GLY A CA 1
ATOM 792 C C . GLY A 1 103 ? 5.172 -3.072 -4.468 1.00 98.38 103 GLY A C 1
ATOM 793 O O . GLY A 1 103 ? 5.953 -2.341 -5.072 1.00 98.38 103 GLY A O 1
ATOM 794 N N . ILE A 1 104 ? 5.129 -3.074 -3.136 1.00 98.62 104 ILE A N 1
ATOM 795 C CA . ILE A 1 104 ? 6.074 -2.294 -2.322 1.00 98.62 104 ILE A CA 1
ATOM 796 C C . ILE A 1 104 ? 7.396 -3.054 -2.202 1.00 98.62 104 ILE A C 1
ATOM 798 O O . ILE A 1 104 ? 7.428 -4.173 -1.680 1.00 98.62 104 ILE A O 1
ATOM 802 N N . ILE A 1 105 ? 8.503 -2.451 -2.645 1.00 96.94 105 ILE A N 1
ATOM 803 C CA . ILE A 1 105 ? 9.849 -3.013 -2.458 1.00 96.94 105 ILE A CA 1
ATOM 804 C C . ILE A 1 105 ? 10.314 -2.737 -1.034 1.00 96.94 105 ILE A C 1
ATOM 806 O O . ILE A 1 105 ? 10.813 -1.653 -0.755 1.00 96.94 105 ILE A O 1
ATOM 810 N N . SER A 1 106 ? 10.198 -3.738 -0.159 1.00 95.44 106 SER A N 1
ATOM 811 C CA . SER A 1 106 ? 10.630 -3.723 1.248 1.00 95.44 106 SER A CA 1
ATOM 812 C C . SER A 1 106 ? 9.942 -2.683 2.136 1.00 95.44 106 SER A C 1
ATOM 814 O O . SER A 1 106 ? 9.343 -3.056 3.140 1.00 95.44 106 SER A O 1
ATOM 816 N N . GLU A 1 107 ? 10.013 -1.399 1.793 1.00 96.75 107 GLU A N 1
ATOM 817 C CA . GLU A 1 107 ? 9.520 -0.267 2.564 1.00 96.75 107 GLU A CA 1
ATOM 818 C C . GLU A 1 107 ? 9.081 0.884 1.637 1.00 96.75 107 GLU A C 1
ATOM 820 O O . GLU A 1 107 ? 9.689 1.132 0.597 1.00 96.75 107 GLU A O 1
ATOM 825 N N . TYR A 1 108 ? 8.014 1.591 2.009 1.00 97.88 108 TYR A N 1
ATOM 826 C CA . TYR A 1 108 ? 7.515 2.779 1.314 1.00 97.88 108 TYR A CA 1
ATOM 827 C C . TYR A 1 108 ? 6.982 3.791 2.325 1.00 97.88 108 TYR A C 1
ATOM 829 O O . TYR A 1 108 ? 6.292 3.415 3.272 1.00 97.88 108 TYR A O 1
ATOM 837 N N . ILE A 1 109 ? 7.275 5.072 2.119 1.00 97.56 109 ILE A N 1
ATOM 838 C CA . ILE A 1 109 ? 6.776 6.178 2.939 1.00 97.56 109 ILE A CA 1
ATOM 839 C C . ILE A 1 109 ? 5.565 6.793 2.244 1.00 97.56 109 ILE A C 1
ATOM 841 O O . ILE A 1 109 ? 5.675 7.357 1.159 1.00 97.56 109 ILE A O 1
ATOM 845 N N . LEU A 1 110 ? 4.401 6.713 2.876 1.00 97.94 110 LEU A N 1
ATOM 846 C CA . LEU A 1 110 ? 3.208 7.426 2.452 1.00 97.94 110 LEU A CA 1
ATOM 847 C C . LEU A 1 110 ? 3.037 8.668 3.324 1.00 97.94 110 LEU A C 1
ATOM 849 O O . LEU A 1 110 ? 2.763 8.559 4.518 1.00 97.94 110 LEU A O 1
ATOM 853 N N . ASN A 1 111 ? 3.176 9.836 2.705 1.00 96.69 111 ASN A N 1
ATOM 854 C CA . ASN A 1 111 ? 3.021 11.146 3.339 1.00 96.69 111 ASN A CA 1
ATOM 855 C C . ASN A 1 111 ? 1.941 12.022 2.680 1.00 96.69 111 ASN A C 1
ATOM 857 O O . ASN A 1 111 ? 1.750 13.171 3.074 1.00 96.69 111 ASN A O 1
ATOM 861 N N . GLU A 1 112 ? 1.214 11.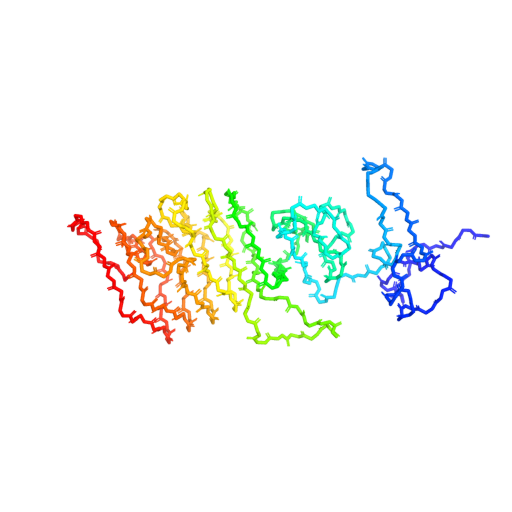470 1.709 1.00 96.94 112 GLU A N 1
ATOM 862 C CA . GLU A 1 112 ? 0.162 12.140 0.948 1.00 96.94 112 GLU A CA 1
ATOM 863 C C . GLU A 1 112 ? -1.164 11.369 1.001 1.00 96.94 112 GLU A C 1
ATOM 865 O O . GLU A 1 112 ? -1.204 10.171 1.299 1.00 96.94 112 GLU A O 1
ATOM 870 N N . LEU A 1 113 ? -2.256 12.067 0.692 1.00 98.00 113 LEU A N 1
ATOM 871 C CA . LEU A 1 113 ? -3.563 11.456 0.487 1.00 98.00 113 LEU A CA 1
ATOM 872 C C . LEU A 1 113 ? -3.642 10.858 -0.924 1.00 98.00 113 LEU A C 1
ATOM 874 O O . LEU A 1 113 ? -3.461 11.567 -1.912 1.00 98.00 113 LEU A O 1
ATOM 878 N N . ILE A 1 114 ? -3.979 9.575 -1.009 1.00 98.06 114 ILE A N 1
ATOM 879 C CA . ILE A 1 114 ? -4.272 8.870 -2.257 1.00 98.06 114 ILE A CA 1
ATOM 880 C C . ILE A 1 114 ? -5.781 8.647 -2.360 1.00 98.06 114 ILE A C 1
ATOM 882 O O . ILE A 1 114 ? -6.382 7.962 -1.531 1.00 98.06 114 ILE A O 1
ATOM 886 N N . GLU A 1 115 ? -6.394 9.200 -3.402 1.00 96.94 115 GLU A N 1
ATOM 887 C CA . GLU A 1 115 ? -7.810 8.989 -3.704 1.00 96.94 115 GLU A CA 1
ATOM 888 C C . GLU A 1 115 ? -7.992 7.781 -4.633 1.00 96.94 115 GLU A C 1
ATOM 890 O O . GLU A 1 115 ? -7.421 7.707 -5.723 1.00 96.94 115 GLU A O 1
ATOM 895 N N . ILE A 1 116 ? -8.825 6.834 -4.204 1.00 97.00 116 ILE A N 1
ATOM 896 C CA . ILE A 1 116 ? -9.221 5.659 -4.977 1.00 97.00 116 ILE A CA 1
ATOM 897 C C . ILE A 1 116 ? -10.641 5.889 -5.503 1.00 97.00 116 ILE A C 1
ATOM 899 O O . ILE A 1 116 ? -11.636 5.584 -4.840 1.00 97.00 116 ILE A O 1
ATOM 903 N N . ASP A 1 117 ? -10.699 6.427 -6.720 1.00 95.19 117 ASP A N 1
ATOM 904 C CA . ASP A 1 117 ? -11.895 6.500 -7.564 1.00 95.19 117 ASP A CA 1
ATOM 905 C C . ASP A 1 117 ? -11.619 5.763 -8.880 1.00 95.19 117 ASP A C 1
ATOM 907 O O . ASP A 1 117 ? -11.251 6.352 -9.895 1.00 95.19 117 ASP A O 1
ATOM 911 N N . GLN A 1 118 ? -11.690 4.433 -8.839 1.00 92.56 118 GLN A N 1
ATOM 912 C CA . GLN A 1 118 ? -11.317 3.576 -9.969 1.00 92.56 118 GLN A CA 1
ATOM 913 C C . GLN A 1 118 ? -12.536 2.994 -10.693 1.00 92.56 118 GLN A C 1
ATOM 915 O O . GLN A 1 118 ? -12.451 1.925 -11.288 1.00 92.56 118 GLN A O 1
ATOM 920 N N . SER A 1 119 ? -13.687 3.680 -10.669 1.00 90.50 119 SER A N 1
ATOM 921 C CA . SER A 1 119 ? -14.891 3.255 -11.413 1.00 90.50 119 SER A CA 1
ATOM 922 C C . SER A 1 119 ? -15.314 1.798 -11.153 1.00 90.50 119 SER A C 1
ATOM 924 O O . SER A 1 119 ? -15.775 1.108 -12.058 1.00 90.50 119 SER A O 1
ATOM 926 N N . GLY A 1 120 ? -15.143 1.316 -9.918 1.00 87.50 120 GLY A N 1
ATOM 927 C CA . GLY A 1 120 ? -15.453 -0.065 -9.532 1.00 87.50 120 GLY A CA 1
ATOM 928 C C . GLY A 1 120 ? -14.277 -1.050 -9.601 1.00 87.50 120 GLY A C 1
ATOM 929 O O . GLY A 1 120 ? -14.383 -2.126 -9.016 1.00 87.50 120 GLY A O 1
ATOM 930 N N . LYS A 1 121 ? -13.162 -0.682 -10.245 1.00 95.88 121 LYS A N 1
ATOM 931 C CA . LYS A 1 121 ? -11.950 -1.509 -10.391 1.00 95.88 121 LYS A CA 1
ATOM 932 C C . LYS A 1 121 ? -11.154 -1.604 -9.086 1.00 95.88 121 LYS A C 1
ATOM 934 O O . LYS A 1 121 ? -11.403 -0.861 -8.129 1.00 95.88 121 LYS A O 1
ATOM 939 N N . GLU A 1 122 ? -10.202 -2.529 -9.044 1.00 98.12 122 GLU A N 1
ATOM 940 C CA . GLU A 1 122 ? -9.396 -2.820 -7.859 1.00 98.12 122 GLU A CA 1
ATOM 941 C C . GLU A 1 122 ? -7.999 -2.201 -7.926 1.00 98.12 122 GLU A C 1
ATOM 943 O O . GLU A 1 122 ? -7.309 -2.286 -8.937 1.00 98.12 122 GLU A O 1
ATOM 948 N N . VAL A 1 123 ? -7.564 -1.607 -6.815 1.00 98.69 123 VAL A N 1
ATOM 949 C CA . VAL A 1 123 ? -6.161 -1.301 -6.532 1.00 98.69 123 VAL A CA 1
ATOM 950 C C . VAL A 1 123 ? -5.673 -2.302 -5.499 1.00 98.69 123 VAL A C 1
ATOM 952 O O . VAL A 1 123 ? -6.113 -2.283 -4.347 1.00 98.69 123 VAL A O 1
ATOM 955 N N . TYR A 1 124 ? -4.762 -3.171 -5.924 1.00 98.69 124 TYR A N 1
ATOM 956 C CA . TYR A 1 124 ? -4.199 -4.238 -5.109 1.00 98.69 124 TYR A CA 1
ATOM 957 C C . TYR A 1 124 ? -2.766 -3.879 -4.721 1.00 98.69 124 TYR A C 1
ATOM 959 O O . TYR A 1 124 ? -1.875 -3.866 -5.568 1.00 98.69 124 TYR A O 1
ATOM 967 N N . ILE A 1 125 ? -2.538 -3.563 -3.447 1.00 98.81 125 ILE A N 1
ATOM 968 C CA . ILE A 1 125 ? -1.222 -3.221 -2.903 1.00 98.81 125 ILE A CA 1
ATOM 969 C C . ILE A 1 125 ? -0.709 -4.394 -2.073 1.00 98.81 125 ILE A C 1
ATOM 971 O O . ILE A 1 125 ? -1.314 -4.779 -1.071 1.00 98.81 125 ILE A O 1
ATOM 975 N N . SER A 1 126 ? 0.443 -4.932 -2.463 1.00 98.56 126 SER A N 1
ATOM 976 C CA . SER A 1 126 ? 1.091 -6.031 -1.752 1.00 98.56 126 SER A CA 1
ATOM 977 C C . SER A 1 126 ? 2.594 -5.838 -1.606 1.00 98.56 126 SER A C 1
ATOM 979 O O . SER A 1 126 ? 3.180 -4.857 -2.070 1.00 98.56 126 SER A O 1
ATOM 981 N N . ASN A 1 127 ? 3.251 -6.792 -0.953 1.00 98.19 127 ASN A N 1
ATOM 982 C CA . ASN A 1 127 ? 4.695 -6.928 -1.061 1.00 98.19 127 ASN A CA 1
ATOM 983 C C . ASN A 1 127 ? 5.127 -7.196 -2.517 1.00 98.19 127 ASN A C 1
ATOM 985 O O . ASN A 1 127 ? 4.364 -7.732 -3.324 1.00 98.19 127 ASN A O 1
ATOM 989 N N . SER A 1 128 ? 6.361 -6.811 -2.843 1.00 96.38 128 SER A N 1
ATOM 990 C CA . SER A 1 128 ? 6.967 -7.057 -4.155 1.00 96.38 128 SER A CA 1
ATOM 991 C C . SER A 1 128 ? 7.391 -8.515 -4.367 1.00 96.38 128 SER A C 1
ATOM 993 O O . SER A 1 128 ? 7.520 -9.310 -3.430 1.00 96.38 128 SER A O 1
ATOM 995 N N . LEU A 1 129 ? 7.639 -8.836 -5.638 1.00 95.50 129 LEU A N 1
ATOM 996 C CA . LEU A 1 129 ? 8.268 -10.079 -6.077 1.00 95.50 129 LEU A CA 1
ATOM 997 C C . LEU A 1 129 ? 9.713 -10.178 -5.559 1.00 95.50 129 LEU A C 1
ATOM 999 O O . LEU A 1 129 ? 10.343 -9.166 -5.247 1.00 95.50 129 LEU A O 1
ATOM 1003 N N . SER A 1 130 ? 10.241 -11.400 -5.497 1.00 93.38 130 SER A N 1
ATOM 1004 C CA . SER A 1 130 ? 11.673 -11.647 -5.308 1.00 93.38 130 SER A CA 1
ATOM 1005 C C . SER A 1 130 ? 12.487 -11.177 -6.521 1.00 93.38 130 SER A C 1
ATOM 1007 O O . SER A 1 130 ? 11.946 -10.953 -7.604 1.00 93.38 130 SER A O 1
ATOM 1009 N N . ASP A 1 131 ? 13.815 -11.148 -6.387 1.00 87.50 131 ASP A N 1
ATOM 1010 C CA . ASP A 1 131 ? 14.737 -10.841 -7.496 1.00 87.50 131 ASP A CA 1
ATOM 1011 C C . ASP A 1 131 ? 14.602 -11.816 -8.688 1.00 87.50 131 ASP A C 1
ATOM 1013 O O . ASP A 1 131 ? 14.883 -11.464 -9.842 1.00 87.50 131 ASP A O 1
ATOM 1017 N N . SER A 1 132 ? 14.136 -13.044 -8.422 1.00 87.19 132 SER A N 1
ATOM 1018 C CA . SER A 1 132 ? 13.806 -14.056 -9.435 1.00 87.19 132 SER A CA 1
ATOM 1019 C C . SER A 1 132 ? 12.448 -13.839 -10.113 1.00 87.19 132 SER A C 1
ATOM 1021 O O . SER A 1 132 ? 12.186 -14.472 -11.132 1.00 87.19 132 SER A O 1
ATOM 1023 N N . GLY A 1 133 ? 11.617 -12.919 -9.612 1.00 87.94 133 GLY A N 1
ATOM 1024 C CA . GLY A 1 133 ? 10.269 -12.652 -10.118 1.00 87.94 133 GLY A CA 1
ATOM 1025 C C . GLY A 1 133 ? 9.179 -13.522 -9.488 1.00 87.94 133 GLY A C 1
ATOM 1026 O O . GLY A 1 133 ? 8.072 -13.576 -10.020 1.00 87.94 133 GLY A O 1
ATOM 1027 N N . ASP A 1 134 ? 9.468 -14.189 -8.369 1.00 93.19 134 ASP A N 1
ATOM 1028 C CA . ASP A 1 134 ? 8.526 -15.070 -7.681 1.00 93.19 134 ASP A CA 1
ATOM 1029 C C . ASP A 1 134 ? 7.744 -14.319 -6.597 1.00 93.19 134 ASP A C 1
ATOM 1031 O O . ASP A 1 134 ? 8.247 -13.399 -5.947 1.00 93.19 134 ASP A O 1
ATOM 1035 N N . VAL A 1 135 ? 6.502 -14.740 -6.359 1.00 91.56 135 VAL A N 1
ATOM 1036 C CA . VAL A 1 135 ? 5.714 -14.271 -5.212 1.00 91.56 135 VAL A CA 1
ATOM 1037 C C . VAL A 1 135 ? 6.371 -14.691 -3.900 1.00 91.56 135 VAL A C 1
ATOM 1039 O O . VAL A 1 135 ? 6.865 -15.809 -3.763 1.00 91.56 135 VAL A O 1
ATOM 1042 N N . THR A 1 136 ? 6.343 -13.799 -2.909 1.00 94.06 136 THR A N 1
ATOM 1043 C CA . THR A 1 136 ? 6.946 -14.046 -1.593 1.00 94.06 136 THR A CA 1
ATOM 1044 C C . THR A 1 136 ? 5.928 -13.865 -0.467 1.00 94.06 136 THR A C 1
ATOM 1046 O O . THR A 1 136 ? 4.903 -13.198 -0.634 1.00 94.06 136 THR A O 1
ATOM 1049 N N . ASP A 1 137 ? 6.208 -14.451 0.699 1.00 93.69 137 ASP A N 1
ATOM 1050 C CA . ASP A 1 137 ? 5.426 -14.255 1.933 1.00 93.69 137 ASP A CA 1
ATOM 1051 C C . ASP A 1 137 ? 6.052 -13.215 2.879 1.00 93.69 137 ASP A C 1
ATOM 1053 O O . ASP A 1 137 ? 5.565 -12.986 3.993 1.00 93.69 137 ASP A O 1
ATOM 1057 N N . ILE A 1 138 ? 7.140 -12.574 2.441 1.00 96.25 138 ILE A N 1
ATOM 1058 C CA . ILE A 1 138 ? 7.827 -11.529 3.197 1.00 96.25 138 ILE A CA 1
ATOM 1059 C C . ILE A 1 138 ? 7.017 -10.247 3.067 1.00 96.25 138 ILE A C 1
ATOM 1061 O O . ILE A 1 138 ? 6.809 -9.745 1.967 1.00 96.25 138 ILE A O 1
ATOM 1065 N N . LYS A 1 139 ? 6.565 -9.714 4.201 1.00 98.31 139 LYS A N 1
ATOM 1066 C CA . LYS A 1 139 ? 5.743 -8.507 4.219 1.00 98.31 139 LYS A CA 1
ATOM 1067 C C . LYS A 1 139 ? 6.570 -7.262 3.935 1.00 98.31 139 LYS A C 1
ATOM 1069 O O . LYS A 1 139 ? 7.661 -7.122 4.486 1.00 98.31 139 LYS A O 1
ATOM 1074 N N . SER A 1 140 ? 5.995 -6.336 3.179 1.00 98.44 140 SER A N 1
ATOM 1075 C CA . SER A 1 140 ? 6.573 -5.008 2.971 1.00 98.44 140 SER A CA 1
ATOM 1076 C C . SER A 1 140 ? 6.029 -4.006 3.980 1.00 98.44 140 SER A C 1
ATOM 1078 O O . SER A 1 140 ? 4.904 -4.138 4.456 1.00 98.44 140 SER A O 1
ATOM 1080 N N . ILE A 1 141 ? 6.824 -2.998 4.320 1.00 98.62 141 ILE A N 1
ATOM 1081 C CA . ILE A 1 141 ? 6.467 -1.950 5.271 1.00 98.62 141 ILE A CA 1
ATOM 1082 C C . ILE A 1 141 ? 5.865 -0.765 4.516 1.00 98.62 141 ILE A C 1
ATOM 1084 O O . ILE A 1 141 ? 6.457 -0.237 3.582 1.00 98.62 141 ILE A O 1
ATOM 1088 N N . LEU A 1 142 ? 4.697 -0.318 4.956 1.00 98.56 142 LEU A N 1
ATOM 1089 C CA . LEU A 1 142 ? 4.099 0.944 4.552 1.00 98.56 142 LEU A CA 1
ATOM 1090 C C . LEU A 1 142 ? 4.162 1.892 5.749 1.00 98.56 142 LEU A C 1
ATOM 1092 O O . LEU A 1 142 ? 3.406 1.727 6.710 1.00 98.56 142 LEU A O 1
ATOM 1096 N N . ASN A 1 143 ? 5.082 2.853 5.715 1.00 97.81 143 ASN A N 1
ATOM 1097 C CA . ASN A 1 143 ? 5.191 3.877 6.744 1.00 97.81 143 ASN A CA 1
ATOM 1098 C C . ASN A 1 143 ? 4.180 4.981 6.491 1.00 97.81 143 ASN A C 1
ATOM 1100 O O . ASN A 1 143 ? 4.169 5.587 5.424 1.00 97.81 143 ASN A O 1
ATOM 1104 N N . ILE A 1 144 ? 3.356 5.245 7.492 1.00 98.00 144 ILE A N 1
ATOM 1105 C CA . ILE A 1 144 ? 2.378 6.319 7.472 1.00 98.00 144 ILE A CA 1
ATOM 1106 C C . ILE A 1 144 ? 2.967 7.505 8.218 1.00 98.00 144 ILE A C 1
ATOM 1108 O O . ILE A 1 144 ? 3.182 7.429 9.431 1.00 98.00 144 ILE A O 1
ATOM 1112 N N . GLU A 1 145 ? 3.204 8.592 7.496 1.00 95.75 145 GLU A N 1
ATOM 1113 C CA . GLU A 1 145 ? 3.717 9.852 8.029 1.00 95.75 145 GLU A CA 1
ATOM 1114 C C . GLU A 1 145 ? 2.832 11.006 7.571 1.00 95.75 145 GLU A C 1
ATOM 1116 O O . GLU A 1 145 ? 2.114 10.882 6.585 1.00 95.75 145 GLU A O 1
ATOM 1121 N N . GLU A 1 146 ? 2.878 12.137 8.275 1.00 95.75 146 GLU A N 1
ATOM 1122 C CA . GLU A 1 146 ? 2.209 13.377 7.856 1.00 95.75 146 GLU A CA 1
ATOM 1123 C C . GLU A 1 146 ? 0.771 13.144 7.341 1.00 95.75 146 GLU A C 1
ATOM 1125 O O . GLU A 1 146 ? -0.077 12.677 8.094 1.00 95.75 146 GLU A O 1
ATOM 1130 N N . GLN A 1 147 ? 0.462 13.441 6.074 1.00 96.62 147 GLN A N 1
ATOM 1131 C CA . GLN A 1 147 ? -0.891 13.318 5.514 1.00 96.62 147 GLN A CA 1
ATOM 1132 C C . GLN A 1 147 ? -1.200 11.933 4.927 1.00 96.62 147 GLN A C 1
ATOM 1134 O O . GLN A 1 147 ? -2.247 11.767 4.303 1.00 96.62 147 GLN A O 1
ATOM 1139 N N . GLY A 1 148 ? -0.319 10.950 5.122 1.00 98.19 148 GLY A N 1
ATOM 1140 C CA . GLY A 1 148 ? -0.378 9.640 4.487 1.00 98.19 148 GLY A CA 1
ATOM 1141 C C . GLY A 1 148 ? -1.682 8.889 4.729 1.00 98.19 148 GLY A C 1
ATOM 1142 O O . GLY A 1 148 ? -1.908 8.378 5.827 1.00 98.19 148 GLY A O 1
ATOM 1143 N N . LYS A 1 149 ? -2.547 8.813 3.712 1.00 98.44 149 LYS A N 1
ATOM 1144 C CA . LYS A 1 149 ? -3.881 8.196 3.806 1.00 98.44 149 LYS A CA 1
ATOM 1145 C C . LYS A 1 149 ? -4.363 7.678 2.454 1.00 98.44 149 LYS A C 1
ATOM 1147 O O . LYS A 1 149 ? -3.905 8.123 1.409 1.00 98.44 149 LYS A O 1
ATOM 1152 N N . PHE A 1 150 ? -5.354 6.798 2.490 1.00 98.62 150 PHE A N 1
ATOM 1153 C CA . PHE A 1 150 ? -6.158 6.373 1.354 1.00 98.62 150 PHE A CA 1
ATOM 1154 C C . PHE A 1 150 ? -7.614 6.754 1.586 1.00 98.62 150 PHE A C 1
ATOM 1156 O O . PHE A 1 150 ? -8.185 6.432 2.629 1.00 98.62 150 PHE A O 1
ATOM 1163 N N . GLN A 1 151 ? -8.230 7.388 0.597 1.00 97.69 151 GLN A N 1
ATOM 1164 C CA . GLN A 1 151 ? -9.658 7.674 0.593 1.00 97.69 151 GLN A CA 1
ATOM 1165 C C . GLN A 1 151 ? -10.310 6.950 -0.577 1.00 97.69 151 GLN A C 1
ATOM 1167 O O . GLN A 1 151 ? -10.062 7.272 -1.735 1.00 97.69 151 GLN A O 1
ATOM 1172 N N . VAL A 1 152 ? -11.152 5.968 -0.274 1.00 97.25 152 VAL A N 1
ATOM 1173 C CA . VAL A 1 152 ? -11.846 5.156 -1.270 1.00 97.25 152 VAL A CA 1
ATOM 1174 C C . VAL A 1 152 ? -13.261 5.681 -1.452 1.00 97.25 152 VAL A C 1
ATOM 1176 O O . VAL A 1 152 ? -14.125 5.508 -0.586 1.00 97.25 152 VAL A O 1
ATOM 1179 N N . THR A 1 153 ? -13.498 6.313 -2.597 1.00 94.62 153 THR A N 1
ATOM 1180 C CA . THR A 1 153 ? -14.805 6.852 -2.988 1.00 94.62 153 THR A CA 1
ATOM 1181 C C . THR A 1 153 ? -15.496 5.982 -4.030 1.00 94.62 153 THR A C 1
ATOM 1183 O O . THR A 1 153 ? -16.716 6.074 -4.167 1.00 94.62 153 THR A O 1
ATOM 1186 N N . ASN A 1 154 ? -14.758 5.134 -4.753 1.00 94.31 154 ASN A N 1
ATOM 1187 C CA . ASN A 1 154 ? -15.325 4.226 -5.743 1.00 94.31 154 ASN A CA 1
ATOM 1188 C C . ASN A 1 154 ? -14.339 3.113 -6.131 1.00 94.31 154 ASN A C 1
ATOM 1190 O O . ASN A 1 154 ? -13.228 3.388 -6.587 1.00 94.31 154 ASN A O 1
ATOM 1194 N N . GLY A 1 155 ? -14.765 1.854 -6.032 1.00 94.88 155 GLY A N 1
ATOM 1195 C CA . GLY A 1 155 ? -13.932 0.693 -6.351 1.00 94.88 155 GLY A CA 1
ATOM 1196 C C . GLY A 1 155 ? -13.375 -0.010 -5.120 1.00 94.88 155 GLY A C 1
ATOM 1197 O O . GLY A 1 155 ? -13.881 0.148 -4.005 1.00 94.88 155 GLY A O 1
ATOM 1198 N N . THR A 1 156 ? -12.357 -0.839 -5.350 1.00 97.50 156 THR A N 1
ATOM 1199 C CA . THR A 1 156 ? -11.762 -1.688 -4.314 1.00 97.50 156 THR A CA 1
ATOM 1200 C C . THR A 1 156 ? -10.341 -1.243 -3.987 1.00 97.50 156 THR A C 1
ATOM 1202 O O . THR A 1 156 ? -9.543 -1.033 -4.894 1.00 97.50 156 THR A O 1
ATOM 1205 N N . LEU A 1 157 ? -10.014 -1.147 -2.698 1.00 98.62 157 LEU A N 1
ATOM 1206 C CA . LEU A 1 157 ? -8.637 -1.081 -2.208 1.00 98.62 157 LEU A CA 1
ATOM 1207 C C . LEU A 1 157 ? -8.333 -2.344 -1.405 1.00 98.62 157 LEU A C 1
ATOM 1209 O O . LEU A 1 157 ? -8.999 -2.608 -0.400 1.00 98.62 157 LEU A O 1
ATOM 1213 N N . SER A 1 158 ? -7.312 -3.083 -1.823 1.00 98.75 158 SER A N 1
ATOM 1214 C CA . SER A 1 158 ? -6.887 -4.324 -1.180 1.00 98.75 158 SER A CA 1
ATOM 1215 C C . SER A 1 158 ? -5.439 -4.229 -0.729 1.00 98.75 158 SER A C 1
ATOM 1217 O O . SER A 1 158 ? -4.563 -3.897 -1.524 1.00 98.75 158 SER A O 1
ATOM 1219 N N . PHE A 1 159 ? -5.187 -4.529 0.544 1.00 98.75 159 PHE A N 1
ATOM 1220 C CA . PHE A 1 159 ? -3.850 -4.725 1.098 1.00 98.75 159 PHE A CA 1
ATOM 1221 C C . PHE A 1 159 ? -3.621 -6.208 1.366 1.00 98.75 159 PHE A C 1
ATOM 1223 O O . PHE A 1 159 ? -4.406 -6.811 2.094 1.00 98.75 159 PHE A O 1
ATOM 1230 N N . ASP A 1 160 ? -2.522 -6.769 0.865 1.00 98.69 160 ASP A N 1
ATOM 1231 C CA . ASP A 1 160 ? -2.060 -8.111 1.237 1.00 98.69 160 ASP A CA 1
ATOM 1232 C C . ASP A 1 160 ? -0.588 -8.086 1.646 1.00 98.69 160 ASP A C 1
ATOM 1234 O O . ASP A 1 160 ? 0.247 -7.465 0.991 1.00 98.69 160 ASP A O 1
ATOM 1238 N N . LYS A 1 161 ? -0.250 -8.780 2.737 1.00 98.56 161 LYS A N 1
ATOM 1239 C CA . LYS A 1 161 ? 1.137 -8.898 3.228 1.00 98.56 161 LYS A CA 1
ATOM 1240 C C . LYS A 1 161 ? 1.817 -7.538 3.464 1.00 98.56 161 LYS A C 1
ATOM 1242 O O . LYS A 1 161 ? 3.013 -7.380 3.212 1.00 98.56 161 LYS A O 1
ATOM 1247 N N . ILE A 1 162 ? 1.086 -6.572 4.020 1.00 98.75 162 ILE A N 1
ATOM 1248 C CA . ILE A 1 162 ? 1.621 -5.251 4.377 1.00 98.75 162 ILE A CA 1
ATOM 1249 C C . ILE A 1 162 ? 1.794 -5.124 5.896 1.00 98.75 162 ILE A C 1
ATOM 1251 O O . ILE A 1 162 ? 0.938 -5.522 6.687 1.00 98.75 162 ILE A O 1
ATOM 1255 N N . ILE A 1 163 ? 2.918 -4.552 6.324 1.00 98.75 163 ILE A N 1
ATOM 1256 C CA . ILE A 1 163 ? 3.120 -4.022 7.673 1.00 98.75 163 ILE A CA 1
ATOM 1257 C C . ILE A 1 163 ? 2.829 -2.525 7.618 1.00 98.75 163 ILE A C 1
ATOM 1259 O O . ILE A 1 163 ? 3.660 -1.736 7.181 1.00 98.75 163 ILE A O 1
ATOM 1263 N N . VAL A 1 164 ? 1.660 -2.130 8.097 1.00 98.56 164 VAL A N 1
ATOM 1264 C CA . VAL A 1 164 ? 1.273 -0.733 8.265 1.00 98.56 164 VAL A CA 1
ATOM 1265 C C . VAL A 1 164 ? 1.964 -0.186 9.516 1.00 98.56 164 VAL A C 1
ATOM 1267 O O . VAL A 1 164 ? 1.658 -0.591 10.638 1.00 98.56 164 VAL A O 1
ATOM 1270 N N . SER A 1 165 ? 2.938 0.697 9.322 1.00 97.62 165 SER A N 1
ATOM 1271 C CA . SER A 1 165 ? 3.828 1.227 10.357 1.00 97.62 165 SER A CA 1
ATOM 1272 C C . SER A 1 165 ? 3.547 2.713 10.573 1.00 97.62 165 SER A C 1
ATOM 1274 O O . SER A 1 165 ? 3.800 3.529 9.696 1.00 97.62 165 SER A O 1
ATOM 1276 N N . ILE A 1 166 ? 2.979 3.085 11.719 1.00 97.00 166 ILE A N 1
ATOM 1277 C CA . ILE A 1 166 ? 2.428 4.432 11.931 1.00 97.00 166 ILE A CA 1
ATOM 1278 C C . ILE A 1 166 ? 3.405 5.299 12.712 1.00 97.00 166 ILE A C 1
ATOM 1280 O O . ILE A 1 166 ? 3.770 4.973 13.847 1.00 97.00 166 ILE A O 1
ATOM 1284 N N . ASN A 1 167 ? 3.805 6.419 12.113 1.00 94.25 167 ASN A N 1
ATOM 1285 C CA . ASN A 1 167 ? 4.619 7.428 12.768 1.00 94.25 167 ASN A CA 1
ATOM 1286 C C . ASN A 1 167 ? 3.765 8.291 13.710 1.00 94.25 167 ASN A C 1
ATOM 1288 O O . ASN A 1 167 ? 2.598 8.575 13.453 1.00 94.25 167 ASN A O 1
ATOM 1292 N N . THR A 1 168 ? 4.349 8.743 14.819 1.00 91.81 168 THR A N 1
ATOM 1293 C CA . THR A 1 168 ? 3.703 9.674 15.758 1.00 91.81 168 THR A CA 1
ATOM 1294 C C . THR A 1 168 ? 3.348 11.029 15.144 1.00 91.81 168 THR A C 1
ATOM 1296 O O . THR A 1 168 ? 2.509 11.737 15.695 1.00 91.81 168 THR A O 1
ATOM 1299 N N . ASN A 1 169 ? 3.990 11.404 14.032 1.00 91.69 169 ASN A N 1
ATOM 1300 C CA . ASN A 1 169 ? 3.671 12.614 13.275 1.00 91.69 169 ASN A CA 1
ATOM 1301 C C . ASN A 1 169 ? 2.518 12.423 12.269 1.00 91.69 169 ASN A C 1
ATOM 1303 O O . ASN A 1 169 ? 2.125 13.402 11.635 1.00 91.69 169 ASN A O 1
ATOM 1307 N N . ALA A 1 170 ? 1.989 11.202 12.108 1.00 95.25 170 ALA A N 1
ATOM 1308 C CA . ALA A 1 170 ? 0.871 10.942 11.214 1.00 95.25 170 ALA A CA 1
ATOM 1309 C C . ALA A 1 170 ? -0.352 11.765 11.632 1.00 95.25 170 ALA A C 1
ATOM 1311 O O . ALA A 1 170 ? -0.696 11.877 12.815 1.00 95.25 170 ALA A O 1
ATOM 1312 N N . LEU A 1 171 ? -1.021 12.339 10.638 1.00 95.75 171 LEU A N 1
ATOM 1313 C CA . LEU A 1 171 ? -2.214 13.139 10.821 1.00 95.75 171 LEU A CA 1
ATOM 1314 C C . LEU A 1 171 ? -3.323 12.267 11.409 1.00 95.75 171 LEU A C 1
ATOM 1316 O O . LEU A 1 171 ? -3.551 11.128 10.992 1.00 95.75 171 LEU A O 1
ATOM 1320 N N . GLU A 1 172 ? -4.044 12.836 12.368 1.00 95.06 172 GLU A N 1
ATOM 1321 C CA . GLU A 1 172 ? -5.157 12.169 13.033 1.00 95.06 172 GLU A CA 1
ATOM 1322 C C . GLU A 1 172 ? -6.231 11.676 12.051 1.00 95.06 172 GLU A C 1
ATOM 1324 O O . GLU A 1 172 ? -6.449 12.265 10.991 1.00 95.06 172 GLU A O 1
ATOM 1329 N N . GLY A 1 173 ? -6.949 10.612 12.417 1.00 95.06 173 GLY A N 1
ATOM 1330 C CA . GLY A 1 173 ? -8.042 10.052 11.609 1.00 95.06 173 GLY A CA 1
ATOM 1331 C C . GLY A 1 173 ? -7.866 8.557 11.383 1.00 95.06 173 GLY A C 1
ATOM 1332 O O . GLY A 1 173 ? -7.483 7.856 12.313 1.00 95.06 173 GLY A O 1
ATOM 1333 N N . TYR A 1 174 ? -8.135 8.081 10.169 1.00 97.12 174 TYR A N 1
ATOM 1334 C CA . TYR A 1 174 ? -7.896 6.697 9.756 1.00 97.12 174 TYR A CA 1
ATOM 1335 C C . TYR A 1 174 ? -6.991 6.668 8.526 1.00 97.12 174 TYR A C 1
ATOM 1337 O O . TYR A 1 174 ? -7.022 7.602 7.722 1.00 97.12 174 TYR A O 1
ATOM 1345 N N . ILE A 1 175 ? -6.172 5.619 8.404 1.00 98.31 175 ILE A N 1
ATOM 1346 C CA . ILE A 1 175 ? -5.287 5.423 7.246 1.00 98.31 175 ILE A CA 1
ATOM 1347 C C . ILE A 1 175 ? -6.108 5.154 5.996 1.00 98.31 175 ILE A C 1
ATOM 1349 O O . ILE A 1 175 ? -5.773 5.671 4.942 1.00 98.31 175 ILE A O 1
ATOM 1353 N N . ILE A 1 176 ? -7.172 4.364 6.113 1.00 98.38 176 ILE A N 1
ATOM 1354 C CA . ILE A 1 176 ? -8.074 4.055 5.010 1.00 98.38 176 ILE A CA 1
ATOM 1355 C C . ILE A 1 176 ? -9.469 4.542 5.381 1.00 98.38 176 ILE A C 1
ATOM 1357 O O . ILE A 1 176 ? -10.000 4.158 6.423 1.00 98.38 176 ILE A O 1
ATOM 1361 N N . THR A 1 177 ? -10.080 5.357 4.530 1.00 96.25 177 THR A N 1
ATOM 1362 C CA . THR A 1 177 ? -11.481 5.757 4.676 1.00 96.25 177 THR A CA 1
ATOM 1363 C C . THR A 1 177 ? -12.306 5.270 3.494 1.00 96.25 177 THR A C 1
ATOM 1365 O O . THR A 1 177 ? -11.859 5.303 2.349 1.00 96.25 177 THR A O 1
ATOM 1368 N N . GLY A 1 178 ? -13.520 4.803 3.771 1.00 94.31 178 GLY A N 1
ATOM 1369 C CA . GLY A 1 178 ? -14.510 4.435 2.767 1.00 94.31 178 GLY A CA 1
ATOM 1370 C C . GLY A 1 178 ? -15.810 5.195 2.972 1.00 94.31 178 GLY A C 1
ATOM 1371 O O . GLY A 1 178 ? -16.453 5.027 4.007 1.00 94.31 178 GLY A O 1
ATOM 1372 N N . SER A 1 179 ? -16.196 6.026 2.001 1.00 88.38 179 SER A N 1
ATOM 1373 C CA . SER A 1 179 ? -17.286 7.001 2.170 1.00 88.38 179 SER A CA 1
ATOM 1374 C C . SER A 1 179 ? -18.460 6.840 1.198 1.00 88.38 179 SER A C 1
ATOM 1376 O O . SER A 1 179 ? -19.347 7.690 1.181 1.00 88.38 179 SER A O 1
ATOM 1378 N N . THR A 1 180 ? -18.503 5.790 0.370 1.00 88.81 180 THR A N 1
ATOM 1379 C CA . THR A 1 180 ? -19.627 5.541 -0.555 1.00 88.81 180 THR A CA 1
ATOM 1380 C C . THR A 1 180 ? -20.021 4.061 -0.601 1.00 88.81 180 THR A C 1
ATOM 1382 O O . THR A 1 180 ? -19.283 3.181 -0.164 1.00 88.81 180 THR A O 1
ATOM 1385 N N . GLN A 1 181 ? -21.211 3.753 -1.130 1.00 86.19 181 GLN A N 1
ATOM 1386 C CA . GLN A 1 181 ? -21.692 2.365 -1.216 1.00 86.19 181 GLN A CA 1
ATOM 1387 C C . GLN A 1 181 ? -20.892 1.496 -2.196 1.00 86.19 181 GLN A C 1
ATOM 1389 O O . GLN A 1 181 ? -20.921 0.273 -2.071 1.00 86.19 181 GLN A O 1
ATOM 1394 N N . SER A 1 182 ? -20.198 2.101 -3.166 1.00 86.81 182 SER A N 1
ATOM 1395 C CA . SER A 1 182 ? -19.351 1.376 -4.119 1.00 86.81 182 SER A CA 1
ATOM 1396 C C . SER A 1 182 ? -17.949 1.098 -3.579 1.00 86.81 182 SER A C 1
ATOM 1398 O O . SER A 1 182 ? -17.158 0.445 -4.258 1.00 86.81 182 SER A O 1
ATOM 1400 N N . THR A 1 183 ? -17.638 1.561 -2.366 1.00 91.06 183 THR A N 1
ATOM 1401 C CA . THR A 1 183 ? -16.367 1.289 -1.709 1.00 91.06 183 THR A CA 1
ATOM 1402 C C . THR A 1 183 ? -16.286 -0.157 -1.226 1.00 91.06 183 THR A C 1
ATOM 1404 O O . THR A 1 183 ? -17.167 -0.666 -0.526 1.00 91.06 183 THR A O 1
ATOM 1407 N N . LYS A 1 184 ? -15.166 -0.809 -1.530 1.00 95.31 184 LYS A N 1
ATOM 1408 C CA . LYS A 1 184 ? -14.763 -2.075 -0.919 1.00 95.31 184 LYS A CA 1
ATOM 1409 C C . LYS A 1 184 ? -13.331 -1.958 -0.412 1.00 95.31 184 LYS A C 1
ATOM 1411 O O . LYS A 1 184 ? -12.437 -1.556 -1.145 1.00 95.31 184 LYS A O 1
ATOM 1416 N N . ILE A 1 185 ? -13.113 -2.308 0.849 1.00 97.88 185 ILE A N 1
ATOM 1417 C CA . ILE A 1 185 ? -11.789 -2.306 1.473 1.00 97.88 185 ILE A CA 1
ATOM 1418 C C . ILE A 1 185 ? -11.481 -3.722 1.948 1.00 97.88 185 ILE A C 1
ATOM 1420 O O . ILE A 1 185 ? -12.288 -4.334 2.659 1.00 97.88 185 ILE A O 1
ATOM 1424 N N . GLN A 1 186 ? -10.327 -4.244 1.540 1.00 98.44 186 GLN A N 1
ATOM 1425 C CA . GLN A 1 186 ? -9.821 -5.550 1.948 1.00 98.44 186 GLN A CA 1
ATOM 1426 C C . GLN A 1 186 ? -8.443 -5.409 2.590 1.00 98.44 186 GLN A C 1
ATOM 1428 O O . GLN A 1 186 ? -7.576 -4.711 2.072 1.00 98.44 186 GLN A O 1
ATOM 1433 N N . ILE A 1 187 ? -8.245 -6.054 3.735 1.00 98.81 187 ILE A N 1
ATOM 1434 C CA . ILE A 1 187 ? -6.968 -6.073 4.447 1.00 98.81 187 ILE A CA 1
ATOM 1435 C C . ILE A 1 187 ? -6.688 -7.515 4.837 1.00 98.81 187 ILE A C 1
ATOM 1437 O O . ILE A 1 187 ? -7.300 -8.039 5.765 1.00 98.81 187 ILE A O 1
ATOM 1441 N N . ASP A 1 188 ? -5.754 -8.140 4.141 1.00 98.69 188 ASP A N 1
ATOM 1442 C CA . ASP A 1 188 ? -5.437 -9.548 4.280 1.00 98.69 188 ASP A CA 1
ATOM 1443 C C . ASP A 1 188 ? -3.975 -9.731 4.715 1.00 98.69 188 ASP A C 1
ATOM 1445 O O . ASP A 1 188 ? -3.071 -8.978 4.344 1.00 98.69 188 ASP A O 1
ATOM 1449 N N . ASN A 1 189 ? -3.749 -10.706 5.599 1.00 98.56 189 ASN A N 1
ATOM 1450 C CA . ASN A 1 189 ? -2.426 -11.141 6.062 1.00 98.56 189 ASN A CA 1
ATOM 1451 C C . ASN A 1 189 ? -1.502 -9.987 6.475 1.00 98.56 189 ASN A C 1
ATOM 1453 O O . ASN A 1 189 ? -0.315 -10.007 6.160 1.00 98.56 189 ASN A O 1
ATOM 1457 N N . SER A 1 190 ? -2.026 -8.971 7.154 1.00 98.69 190 SER A N 1
ATOM 1458 C CA . SER A 1 190 ? -1.307 -7.721 7.407 1.00 98.69 190 SER A CA 1
ATOM 1459 C C . SER A 1 190 ? -0.972 -7.531 8.889 1.00 98.69 190 SER A C 1
ATOM 1461 O O . SER A 1 190 ? -1.477 -8.230 9.767 1.00 98.69 190 SER A O 1
ATOM 1463 N N . ILE A 1 191 ? -0.071 -6.597 9.181 1.00 98.62 191 ILE A N 1
ATOM 1464 C CA . ILE A 1 191 ? 0.299 -6.204 10.547 1.00 98.62 191 ILE A CA 1
ATOM 1465 C C . ILE A 1 191 ? 0.098 -4.700 10.679 1.00 98.62 191 ILE A C 1
ATOM 1467 O O . ILE A 1 191 ? 0.442 -3.965 9.760 1.00 98.62 191 ILE A O 1
ATOM 1471 N N . MET A 1 192 ? -0.396 -4.232 11.822 1.00 97.81 192 MET A N 1
ATOM 1472 C CA . MET A 1 192 ? -0.350 -2.813 12.182 1.00 97.81 192 MET A CA 1
ATOM 1473 C C . MET A 1 192 ? 0.580 -2.633 13.383 1.00 97.81 192 MET A C 1
ATOM 1475 O O . MET A 1 192 ? 0.474 -3.364 14.368 1.00 97.81 192 MET A O 1
ATOM 1479 N N . LYS A 1 193 ? 1.495 -1.666 13.303 1.00 96.19 193 LYS A N 1
ATOM 1480 C CA . LYS A 1 193 ? 2.435 -1.316 14.377 1.00 96.19 193 LYS A CA 1
ATOM 1481 C C . LYS A 1 193 ? 2.692 0.189 14.410 1.00 96.19 193 LYS A C 1
ATOM 1483 O O . LYS A 1 193 ? 2.397 0.895 13.449 1.00 96.19 193 LYS A O 1
ATOM 1488 N N . THR A 1 194 ? 3.292 0.676 15.487 1.00 95.12 194 THR A N 1
ATOM 1489 C CA . THR A 1 194 ? 3.865 2.027 15.546 1.00 95.12 194 THR A CA 1
ATOM 1490 C C . THR A 1 194 ? 5.338 1.999 15.122 1.00 95.12 194 THR A C 1
ATOM 1492 O O . THR A 1 194 ? 6.016 0.981 15.281 1.00 95.12 194 THR A O 1
ATOM 1495 N N . THR A 1 195 ? 5.863 3.107 14.587 1.00 89.88 195 THR A N 1
ATOM 1496 C CA . THR A 1 195 ? 7.306 3.221 14.280 1.00 89.88 195 THR A CA 1
ATOM 1497 C C . THR A 1 195 ? 8.152 3.265 15.552 1.00 89.88 195 THR A C 1
ATOM 1499 O O . THR A 1 195 ? 9.269 2.756 15.583 1.00 89.88 195 THR A O 1
ATOM 1502 N N . THR A 1 196 ? 7.607 3.856 16.619 1.00 85.56 196 THR A N 1
ATOM 1503 C CA . THR A 1 196 ? 8.237 3.955 17.939 1.00 85.56 196 THR A CA 1
ATOM 1504 C C . THR A 1 196 ? 7.435 3.137 18.942 1.00 85.56 196 THR A C 1
ATOM 1506 O O . THR A 1 196 ? 6.232 3.346 19.096 1.00 85.56 196 THR A O 1
ATOM 1509 N N . ALA A 1 197 ? 8.082 2.195 19.628 1.00 80.44 197 ALA A N 1
ATOM 1510 C CA . ALA A 1 197 ? 7.415 1.364 20.626 1.00 80.44 197 ALA A CA 1
ATOM 1511 C C . ALA A 1 197 ? 6.813 2.222 21.752 1.00 80.44 197 ALA A C 1
ATOM 1513 O O . ALA A 1 197 ? 7.420 3.204 22.186 1.00 80.44 197 ALA A O 1
ATOM 1514 N N . SER A 1 198 ? 5.627 1.836 22.227 1.00 79.62 198 SER A N 1
ATOM 1515 C CA . SER A 1 198 ? 4.915 2.496 23.332 1.00 79.62 198 SER A CA 1
ATOM 1516 C C . SER A 1 198 ? 4.522 3.960 23.086 1.00 79.62 198 SER A C 1
ATOM 1518 O O . SER A 1 198 ? 4.123 4.646 24.029 1.00 79.62 198 SER A O 1
ATOM 1520 N N . SER A 1 199 ? 4.620 4.463 21.851 1.00 86.94 199 SER A N 1
ATOM 1521 C CA . SER A 1 199 ? 4.107 5.787 21.514 1.00 86.94 199 SER A CA 1
ATOM 1522 C C . SER A 1 199 ? 2.595 5.749 21.292 1.00 86.94 199 SER A C 1
ATOM 1524 O O . SER A 1 199 ? 2.037 4.770 20.793 1.00 86.94 199 SER A O 1
ATOM 1526 N N . ALA A 1 200 ? 1.926 6.832 21.684 1.00 91.62 200 ALA A N 1
ATOM 1527 C CA . ALA A 1 200 ? 0.507 7.003 21.429 1.00 91.62 200 ALA A CA 1
ATOM 1528 C C . ALA A 1 200 ? 0.292 7.616 20.039 1.00 91.62 200 ALA A C 1
ATOM 1530 O O . ALA A 1 200 ? 0.882 8.650 19.721 1.00 91.62 200 ALA A O 1
ATOM 1531 N N . ILE A 1 201 ? -0.567 7.000 19.229 1.00 94.56 201 ILE A N 1
ATOM 1532 C CA . ILE A 1 201 ? -0.949 7.494 17.899 1.00 94.56 201 ILE A CA 1
ATOM 1533 C C . ILE A 1 201 ? -2.381 8.033 17.906 1.00 94.56 201 ILE A C 1
ATOM 1535 O O . ILE A 1 201 ? -3.209 7.620 18.715 1.00 94.56 201 ILE A O 1
ATOM 1539 N N . LYS A 1 202 ? -2.691 8.946 16.982 1.00 93.81 202 LYS A N 1
ATOM 1540 C CA . LYS A 1 202 ? -4.042 9.517 16.788 1.00 93.81 202 LYS A CA 1
ATOM 1541 C C . LYS A 1 202 ? -4.746 8.960 15.547 1.00 93.81 202 LYS A C 1
ATOM 1543 O O . LYS A 1 202 ? -5.714 9.548 15.052 1.00 93.81 202 LYS A O 1
ATOM 1548 N N . THR A 1 203 ? -4.230 7.853 15.024 1.00 94.75 203 THR A N 1
ATOM 1549 C CA . THR A 1 203 ? -4.589 7.323 13.711 1.00 94.75 203 THR A CA 1
ATOM 1550 C C . THR A 1 203 ? -5.027 5.869 13.848 1.00 94.75 203 THR A C 1
ATOM 1552 O O . THR A 1 203 ? -4.266 5.035 14.331 1.00 94.75 203 THR A O 1
ATOM 1555 N N . GLY A 1 204 ? -6.265 5.578 13.453 1.00 95.62 204 GLY A N 1
ATOM 1556 C CA . GLY A 1 204 ? -6.776 4.218 13.305 1.00 95.62 204 GLY A CA 1
ATOM 1557 C C . GLY A 1 204 ? -6.401 3.623 11.947 1.00 95.62 204 GLY A C 1
ATOM 1558 O O . GLY A 1 204 ? -5.901 4.312 11.058 1.00 95.62 204 GLY A O 1
ATOM 1559 N N . LEU A 1 205 ? -6.665 2.334 11.763 1.00 97.75 205 LEU A N 1
ATOM 1560 C CA . LEU A 1 205 ? -6.390 1.639 10.511 1.00 97.75 205 LEU A CA 1
ATOM 1561 C C . LEU A 1 205 ? -7.423 1.975 9.438 1.00 97.75 205 LEU A C 1
ATOM 1563 O O . LEU A 1 205 ? -7.065 2.440 8.361 1.00 97.75 205 LEU A O 1
ATOM 1567 N N . VAL A 1 206 ? -8.700 1.735 9.724 1.00 97.38 206 VAL A N 1
ATOM 1568 C CA . VAL A 1 206 ? -9.748 1.825 8.707 1.00 97.38 206 VAL A CA 1
ATOM 1569 C C . VAL A 1 206 ? -11.055 2.348 9.279 1.00 97.38 206 VAL A C 1
ATOM 1571 O O . VAL A 1 206 ? -11.496 1.910 10.338 1.00 97.38 206 VAL A O 1
ATOM 1574 N N . GLU A 1 207 ? -11.683 3.264 8.553 1.00 94.44 207 GLU A N 1
ATOM 1575 C CA . GLU A 1 207 ? -13.036 3.747 8.798 1.00 94.44 207 GLU A CA 1
ATOM 1576 C C . GLU A 1 207 ? -13.902 3.512 7.567 1.00 94.44 207 GLU A C 1
ATOM 1578 O O . GLU A 1 207 ? -13.555 3.922 6.462 1.00 94.44 207 GLU A O 1
ATOM 1583 N N . VAL A 1 208 ? -15.042 2.858 7.760 1.00 91.62 208 VAL A N 1
ATOM 1584 C CA . VAL A 1 208 ? -16.013 2.602 6.698 1.00 91.62 208 VAL A CA 1
ATOM 1585 C C . VAL A 1 208 ? -17.360 3.175 7.110 1.00 91.62 208 VAL A C 1
ATOM 1587 O O . VAL A 1 208 ? -17.996 2.690 8.048 1.00 91.62 208 VAL A O 1
ATOM 1590 N N . GLU A 1 209 ? -17.786 4.213 6.396 1.00 89.12 209 GLU A N 1
ATOM 1591 C CA . GLU A 1 209 ? -19.118 4.804 6.534 1.00 89.12 209 GLU A CA 1
ATOM 1592 C C . GLU A 1 209 ? -20.147 4.072 5.658 1.00 89.12 209 GLU A C 1
ATOM 1594 O O . GLU A 1 209 ? -21.302 3.900 6.046 1.00 89.12 209 GLU A O 1
ATOM 1599 N N . TYR A 1 210 ? -19.706 3.579 4.497 1.00 86.56 210 TYR A N 1
ATOM 1600 C CA . TYR A 1 210 ? -20.520 2.868 3.512 1.00 86.56 210 TYR A CA 1
ATOM 1601 C C . TYR A 1 210 ? -19.707 1.769 2.816 1.00 86.56 210 TYR A C 1
ATOM 1603 O O . TYR A 1 210 ? -18.483 1.852 2.737 1.00 86.56 210 TYR A O 1
ATOM 1611 N N . GLY A 1 211 ? -20.390 0.766 2.257 1.00 89.12 211 GLY A N 1
ATOM 1612 C CA . GLY A 1 211 ? -19.749 -0.255 1.419 1.00 89.12 211 GLY A CA 1
ATOM 1613 C C . GLY A 1 211 ? -19.319 -1.515 2.177 1.00 89.12 211 GLY A C 1
ATOM 1614 O O . GLY A 1 211 ? -19.975 -1.924 3.135 1.00 89.12 211 GLY A O 1
ATOM 1615 N N . ILE A 1 212 ? -18.266 -2.189 1.708 1.00 92.06 212 ILE A N 1
ATOM 1616 C CA . ILE A 1 212 ? -17.824 -3.499 2.217 1.00 92.06 212 ILE A CA 1
ATOM 1617 C C . ILE A 1 212 ? -16.461 -3.380 2.902 1.00 92.06 212 ILE A C 1
ATOM 1619 O O . ILE A 1 212 ? -15.513 -2.869 2.311 1.00 92.06 212 ILE A O 1
ATOM 1623 N N . LEU A 1 213 ? -16.340 -3.952 4.101 1.00 95.50 213 LEU A N 1
ATOM 1624 C CA . LEU A 1 213 ? -15.072 -4.134 4.805 1.00 95.50 213 LEU A CA 1
ATOM 1625 C C . LEU A 1 213 ? -14.784 -5.623 5.003 1.00 95.50 213 LEU A C 1
ATOM 1627 O O . LEU A 1 213 ? -15.580 -6.344 5.609 1.00 95.50 213 LEU A O 1
ATOM 1631 N N . ARG A 1 214 ? -13.623 -6.086 4.538 1.00 97.00 214 ARG A N 1
ATOM 1632 C CA . ARG A 1 214 ? -13.102 -7.426 4.836 1.00 97.00 214 ARG A CA 1
ATOM 1633 C C . ARG A 1 214 ? -11.709 -7.316 5.432 1.00 97.00 214 ARG A C 1
ATOM 1635 O O . ARG A 1 214 ? -10.829 -6.714 4.834 1.00 97.00 214 ARG A O 1
ATOM 1642 N N . VAL A 1 215 ? -11.518 -7.902 6.603 1.00 98.44 215 VAL A N 1
ATOM 1643 C CA . VAL A 1 215 ? -10.232 -7.939 7.295 1.00 98.44 215 VAL A CA 1
ATOM 1644 C C . VAL A 1 215 ? -9.939 -9.384 7.672 1.00 98.44 215 VAL A C 1
ATOM 1646 O O . VAL A 1 215 ? -10.681 -9.978 8.458 1.00 98.44 215 VAL A O 1
ATOM 1649 N N . THR A 1 216 ? -8.863 -9.949 7.134 1.00 98.62 216 THR A N 1
ATOM 1650 C CA . THR A 1 216 ? -8.460 -11.334 7.391 1.00 98.62 216 THR A CA 1
ATOM 1651 C C . THR A 1 216 ? -7.022 -11.392 7.881 1.00 98.62 216 THR A C 1
ATOM 1653 O O . THR A 1 216 ? -6.128 -10.788 7.295 1.00 9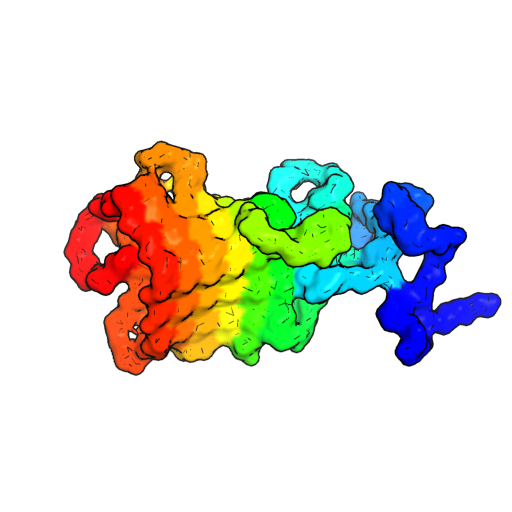8.62 216 THR A O 1
ATOM 1656 N N . ASN A 1 217 ? -6.760 -12.164 8.937 1.00 98.50 217 ASN A N 1
ATOM 1657 C CA . ASN A 1 217 ? -5.402 -12.416 9.438 1.00 98.50 217 ASN A CA 1
ATOM 1658 C C . ASN A 1 217 ? -4.601 -11.133 9.749 1.00 98.50 217 ASN A C 1
ATOM 1660 O O . ASN A 1 217 ? -3.384 -11.092 9.557 1.00 98.50 217 ASN A O 1
ATOM 1664 N N . LEU A 1 218 ? -5.278 -10.083 10.227 1.00 98.69 218 LEU A N 1
ATOM 1665 C CA . LEU A 1 218 ? -4.641 -8.860 10.710 1.00 98.69 218 LEU A CA 1
ATOM 1666 C C . LEU A 1 218 ? -4.083 -9.080 12.121 1.00 98.69 218 LEU A C 1
ATOM 1668 O O . LEU A 1 218 ? -4.795 -9.558 13.003 1.00 98.69 218 LEU A O 1
ATOM 1672 N N . ASN A 1 219 ? -2.827 -8.708 12.351 1.00 98.31 219 ASN A N 1
ATOM 1673 C CA . ASN A 1 219 ? -2.187 -8.798 13.663 1.00 98.31 219 ASN A CA 1
ATOM 1674 C C . ASN A 1 219 ? -1.784 -7.413 14.176 1.00 98.31 219 ASN A C 1
ATOM 1676 O O . ASN A 1 219 ? -1.087 -6.668 13.487 1.00 98.31 219 ASN A O 1
ATOM 1680 N N . ILE A 1 220 ? -2.216 -7.085 15.390 1.00 96.88 220 ILE A N 1
ATOM 1681 C CA . ILE A 1 220 ? -1.906 -5.829 16.066 1.00 96.88 220 ILE A CA 1
ATOM 1682 C C . ILE A 1 220 ? -1.527 -6.138 17.506 1.00 96.88 220 ILE A C 1
ATOM 1684 O O . ILE A 1 220 ? -2.287 -6.786 18.231 1.00 96.88 220 ILE A O 1
ATOM 1688 N N . LYS A 1 221 ? -0.352 -5.657 17.915 1.00 94.81 221 LYS A N 1
ATOM 1689 C CA . LYS A 1 221 ? 0.172 -5.836 19.268 1.00 94.81 221 LYS A CA 1
ATOM 1690 C C . LYS A 1 221 ? 0.724 -4.536 19.823 1.00 94.81 221 LYS A C 1
ATOM 1692 O O . LYS A 1 221 ? 1.268 -3.736 19.065 1.00 94.81 221 LYS A O 1
ATOM 1697 N N . ASP A 1 222 ? 0.616 -4.386 21.139 1.00 93.25 222 ASP A N 1
ATOM 1698 C CA . ASP A 1 222 ? 1.329 -3.383 21.935 1.00 93.25 222 ASP A CA 1
ATOM 1699 C C . ASP A 1 222 ? 1.141 -1.949 21.406 1.00 93.25 222 ASP A C 1
ATOM 1701 O O . ASP A 1 222 ? 2.098 -1.245 21.077 1.00 93.25 222 ASP A O 1
ATOM 1705 N N . MET A 1 223 ? -0.117 -1.511 21.305 1.00 92.12 223 MET A N 1
ATOM 1706 C CA . MET A 1 223 ? -0.480 -0.229 20.696 1.00 92.12 223 MET A CA 1
ATOM 1707 C C . MET A 1 223 ? -1.227 0.677 21.667 1.00 92.12 223 MET A C 1
ATOM 1709 O O . MET A 1 223 ? -2.149 0.236 22.351 1.00 92.12 223 MET A O 1
ATOM 1713 N N . ILE A 1 224 ? -0.880 1.967 21.666 1.00 92.94 224 ILE A N 1
ATOM 1714 C CA . ILE A 1 224 ? -1.628 3.009 22.371 1.00 92.94 224 ILE A CA 1
ATOM 1715 C C . ILE A 1 224 ? -2.285 3.925 21.335 1.00 92.94 224 ILE A C 1
ATOM 1717 O O . ILE A 1 224 ? -1.591 4.563 20.546 1.00 92.94 224 ILE A O 1
ATOM 1721 N N . ILE A 1 225 ? -3.614 4.009 21.338 1.00 91.94 225 ILE A N 1
ATOM 1722 C CA . ILE A 1 225 ? -4.387 4.854 20.419 1.00 91.94 225 ILE A CA 1
ATOM 1723 C C . ILE A 1 225 ? -5.197 5.906 21.186 1.00 91.94 225 ILE A C 1
ATOM 1725 O O . ILE A 1 225 ? -5.854 5.614 22.188 1.00 91.94 225 ILE A O 1
ATOM 1729 N N . LEU A 1 226 ? -5.119 7.154 20.731 1.00 91.44 226 LEU A N 1
ATOM 1730 C CA . LEU A 1 226 ? -5.786 8.311 21.323 1.00 91.44 226 LEU A CA 1
ATOM 1731 C C . LEU A 1 226 ? -7.112 8.576 20.610 1.00 91.44 226 LEU A C 1
ATOM 1733 O O . LEU A 1 226 ? -7.147 8.707 19.388 1.00 91.44 226 LEU A O 1
ATOM 1737 N N . ASP A 1 227 ? -8.195 8.667 21.381 1.00 86.94 227 ASP A N 1
ATOM 1738 C CA . ASP A 1 227 ? -9.531 9.112 20.967 1.00 86.94 227 ASP A CA 1
ATOM 1739 C C . ASP A 1 227 ? -10.155 8.343 19.779 1.00 86.94 227 ASP A C 1
ATOM 1741 O O . ASP A 1 227 ? -11.132 8.804 19.179 1.00 86.94 227 ASP A O 1
ATOM 1745 N N . ARG A 1 228 ? -9.618 7.170 19.404 1.00 87.25 228 ARG A N 1
ATOM 1746 C CA . ARG A 1 228 ? -10.048 6.383 18.228 1.00 87.25 228 ARG A CA 1
ATOM 1747 C C . ARG A 1 228 ? -10.008 4.878 18.472 1.00 87.25 228 ARG A C 1
ATOM 1749 O O . ARG A 1 228 ? -9.316 4.410 19.371 1.00 87.25 228 ARG A O 1
ATOM 1756 N N . GLY A 1 229 ? -10.799 4.146 17.688 1.00 90.56 229 GLY A N 1
ATOM 1757 C CA . GLY A 1 229 ? -10.652 2.698 17.514 1.00 90.56 229 GLY A CA 1
ATOM 1758 C C . GLY A 1 229 ? -9.675 2.396 16.378 1.00 90.56 229 GLY A C 1
ATOM 1759 O O . GLY A 1 229 ? -9.289 3.297 15.630 1.00 90.56 229 GLY A O 1
ATOM 1760 N N . ILE A 1 230 ? -9.275 1.137 16.245 1.00 94.44 230 ILE A N 1
ATOM 1761 C CA . ILE A 1 230 ? -8.427 0.691 15.137 1.00 94.44 230 ILE A CA 1
ATOM 1762 C C . ILE A 1 230 ? -9.272 0.584 13.869 1.00 94.44 230 ILE A C 1
ATOM 1764 O O . ILE A 1 230 ? -8.895 1.077 12.808 1.00 94.44 230 ILE A O 1
ATOM 1768 N N . ILE A 1 231 ? -10.421 -0.059 13.992 1.00 94.50 231 ILE A N 1
ATOM 1769 C CA . ILE A 1 231 ? -11.427 -0.206 12.959 1.00 94.50 231 ILE A CA 1
ATOM 1770 C C . ILE A 1 231 ? -12.603 0.649 13.402 1.00 94.50 231 ILE A C 1
ATOM 1772 O O . ILE A 1 231 ? -13.005 0.601 14.558 1.00 94.50 231 ILE A O 1
ATOM 1776 N N . LYS A 1 232 ? -13.182 1.429 12.498 1.00 92.00 232 LYS A N 1
ATOM 1777 C CA . LYS A 1 232 ? -14.463 2.091 12.711 1.00 92.00 232 LYS A CA 1
ATOM 1778 C C . LYS A 1 232 ? -15.412 1.719 11.592 1.00 92.00 232 LYS A C 1
ATOM 1780 O O . LYS A 1 232 ? -15.089 1.814 10.416 1.00 92.00 232 LYS A O 1
ATOM 1785 N N . VAL A 1 233 ? -16.605 1.322 11.984 1.00 88.88 233 VAL A N 1
ATOM 1786 C CA . VAL A 1 233 ? -17.731 1.125 11.086 1.00 88.88 233 VAL A CA 1
ATOM 1787 C C . VAL A 1 233 ? -18.838 2.032 11.599 1.00 88.88 233 VAL A C 1
ATOM 1789 O O . VAL A 1 233 ? -19.142 1.996 12.797 1.00 88.88 233 VAL A O 1
ATOM 1792 N N . ASP A 1 234 ? -19.376 2.908 10.752 1.00 82.19 234 ASP A N 1
ATOM 1793 C CA . ASP A 1 234 ? -20.472 3.773 11.192 1.00 82.19 234 ASP A CA 1
ATOM 1794 C C . ASP A 1 234 ? -21.790 3.003 11.339 1.00 82.19 234 ASP A C 1
ATOM 1796 O O . ASP A 1 234 ? -22.053 1.992 10.697 1.00 82.19 234 ASP A O 1
ATOM 1800 N N . GLU A 1 235 ? -22.624 3.454 12.270 1.00 65.12 235 GLU A N 1
ATOM 1801 C CA . GLU A 1 235 ? -23.893 2.803 12.584 1.00 65.12 235 GLU A CA 1
ATOM 1802 C C . GLU A 1 235 ? -24.981 3.338 11.633 1.00 65.12 235 GLU A C 1
ATOM 1804 O O . GLU A 1 235 ? -25.266 4.535 11.626 1.00 65.12 235 GLU A O 1
ATOM 1809 N N . GLY A 1 236 ? -25.605 2.473 10.823 1.00 61.91 236 GLY A N 1
ATOM 1810 C CA . GLY A 1 236 ? -26.699 2.872 9.928 1.00 61.91 236 GLY A CA 1
ATOM 1811 C C . GLY A 1 236 ? -27.120 1.791 8.929 1.00 61.91 236 GLY A C 1
ATOM 1812 O O . GLY A 1 236 ? -26.488 0.747 8.817 1.00 61.91 236 GLY A O 1
ATOM 1813 N N . THR A 1 237 ? -28.189 2.043 8.166 1.00 58.66 237 THR A N 1
ATOM 1814 C CA . THR A 1 237 ? -28.718 1.124 7.131 1.00 58.66 237 THR A CA 1
ATOM 1815 C C . THR A 1 237 ? -27.851 1.028 5.874 1.00 58.66 237 THR A C 1
ATOM 1817 O O . THR A 1 237 ? -28.212 0.313 4.943 1.00 58.66 237 THR A O 1
ATOM 1820 N N . ASN A 1 238 ? -26.749 1.779 5.821 1.00 63.34 238 ASN A N 1
ATOM 1821 C CA . ASN A 1 238 ? -25.980 2.013 4.601 1.00 63.34 238 ASN A CA 1
ATOM 1822 C C . ASN A 1 238 ? -24.547 1.450 4.656 1.00 63.34 238 ASN A C 1
ATOM 1824 O O . ASN A 1 238 ? -23.825 1.528 3.660 1.00 63.34 238 ASN A O 1
ATOM 1828 N N . VAL A 1 239 ? -24.147 0.849 5.784 1.00 62.44 239 VAL A N 1
ATOM 1829 C CA . VAL A 1 239 ? -22.971 -0.026 5.827 1.00 62.44 239 VAL A CA 1
ATOM 1830 C C . VAL A 1 239 ? -23.361 -1.357 5.203 1.00 62.44 239 VAL A C 1
ATOM 1832 O O . VAL A 1 239 ? -24.369 -1.953 5.578 1.00 62.44 239 VAL A O 1
ATOM 1835 N N . GLY A 1 240 ? -22.576 -1.807 4.227 1.00 71.56 240 GLY A N 1
ATOM 1836 C CA . GLY A 1 240 ? -22.754 -3.102 3.587 1.00 71.56 240 GLY A CA 1
ATOM 1837 C C . GLY A 1 240 ? -22.248 -4.242 4.473 1.00 71.56 240 GLY A C 1
ATOM 1838 O O . GLY A 1 240 ? -22.652 -4.407 5.621 1.00 71.56 240 GLY A O 1
ATOM 1839 N N . ILE A 1 241 ? -21.380 -5.089 3.923 1.00 82.12 241 ILE A N 1
ATOM 1840 C CA . ILE A 1 241 ? -20.905 -6.304 4.598 1.00 82.12 241 ILE A CA 1
ATOM 1841 C C . ILE A 1 241 ? -19.614 -6.001 5.357 1.00 82.12 241 ILE A C 1
ATOM 1843 O O . ILE A 1 241 ? -18.640 -5.558 4.752 1.00 82.12 241 ILE A O 1
ATOM 1847 N N . VAL A 1 242 ? -19.580 -6.324 6.652 1.00 91.19 242 VAL A N 1
ATOM 1848 C CA . VAL A 1 242 ? -18.362 -6.297 7.473 1.00 91.19 242 VAL A CA 1
ATOM 1849 C C . VAL A 1 242 ? -17.965 -7.719 7.851 1.00 91.19 242 VAL A C 1
ATOM 1851 O O . VAL A 1 242 ? -18.776 -8.481 8.376 1.00 91.19 242 VAL A O 1
ATOM 1854 N N . SER A 1 243 ? -16.709 -8.080 7.596 1.00 94.56 243 SER A N 1
ATOM 1855 C CA . SER A 1 243 ? -16.137 -9.378 7.949 1.00 94.56 243 SER A CA 1
ATOM 1856 C C . SER A 1 243 ? -14.750 -9.192 8.553 1.00 94.56 243 SER A C 1
ATOM 1858 O O . SER A 1 243 ? -13.883 -8.602 7.919 1.00 94.56 243 SER A O 1
ATOM 1860 N N . ILE A 1 244 ? -14.550 -9.677 9.780 1.00 95.75 244 ILE A N 1
ATOM 1861 C CA . ILE A 1 244 ? -13.268 -9.631 10.494 1.00 95.75 244 ILE A CA 1
ATOM 1862 C C . ILE A 1 244 ? -12.958 -11.058 10.950 1.00 95.75 244 ILE A C 1
ATOM 1864 O O . ILE A 1 244 ? -13.649 -11.594 11.817 1.00 95.75 244 ILE A O 1
ATOM 1868 N N . ILE A 1 245 ? -11.970 -11.701 10.327 1.00 97.56 245 ILE A N 1
ATOM 1869 C CA . ILE A 1 245 ? -11.711 -13.142 10.456 1.00 97.56 245 ILE A CA 1
ATOM 1870 C C . ILE A 1 245 ? -10.232 -13.382 10.778 1.00 97.56 245 ILE A C 1
ATOM 1872 O O . ILE A 1 245 ? -9.348 -12.773 10.186 1.00 97.56 245 ILE A O 1
ATOM 1876 N N . GLY A 1 246 ? -9.939 -14.273 11.730 1.00 97.56 246 GLY A N 1
ATOM 1877 C CA . GLY A 1 246 ? -8.558 -14.690 12.030 1.00 97.56 246 GLY A CA 1
ATOM 1878 C C . GLY A 1 246 ? -7.635 -13.571 12.535 1.00 97.56 246 GLY A C 1
ATOM 1879 O O . GLY A 1 246 ? -6.418 -13.715 12.493 1.00 97.56 246 GLY A O 1
ATOM 1880 N N . CYS A 1 247 ? -8.193 -12.446 12.987 1.00 98.25 247 CYS A N 1
ATOM 1881 C CA . CYS A 1 247 ? -7.423 -11.290 13.438 1.00 98.25 247 CYS A CA 1
ATOM 1882 C C . CYS A 1 247 ? -7.001 -11.429 14.909 1.00 98.25 247 CYS A C 1
ATOM 1884 O O . CYS A 1 247 ? -7.731 -11.997 15.721 1.00 98.25 247 CYS A O 1
ATOM 1886 N N . THR A 1 248 ? -5.837 -10.880 15.261 1.00 98.00 248 THR A N 1
ATOM 1887 C CA . THR A 1 248 ? -5.301 -10.845 16.631 1.00 98.00 248 THR A CA 1
ATOM 1888 C C . THR A 1 248 ? -5.108 -9.401 17.079 1.00 98.00 248 THR A C 1
ATOM 1890 O O . THR A 1 248 ? -4.435 -8.633 16.395 1.00 98.00 248 THR A O 1
ATOM 1893 N N . PHE A 1 249 ? -5.661 -9.062 18.244 1.00 95.94 249 PHE A N 1
ATOM 1894 C CA . PHE A 1 249 ? -5.503 -7.767 18.907 1.00 95.94 249 PHE A CA 1
ATOM 1895 C C . PHE A 1 249 ? -5.000 -8.022 20.330 1.00 95.94 249 PHE A C 1
ATOM 1897 O O . PHE A 1 249 ? -5.728 -8.578 21.153 1.00 95.94 249 PHE A O 1
ATOM 1904 N N . GLU A 1 250 ? -3.753 -7.662 20.615 1.00 95.50 250 GLU A N 1
ATOM 1905 C CA . GLU A 1 250 ? -3.092 -7.936 21.895 1.00 95.50 250 GLU A CA 1
ATOM 1906 C C . GLU A 1 250 ? -2.545 -6.638 22.501 1.00 95.50 250 GLU A C 1
ATOM 1908 O O . GLU A 1 250 ? -1.926 -5.841 21.804 1.00 95.50 250 GLU A O 1
ATOM 1913 N N . ASN A 1 251 ? -2.764 -6.418 23.801 1.00 92.88 251 ASN A N 1
ATOM 1914 C CA . ASN A 1 251 ? -2.247 -5.252 24.535 1.00 92.88 251 ASN A CA 1
ATOM 1915 C C . ASN A 1 251 ? -2.566 -3.895 23.871 1.00 92.88 251 ASN A C 1
ATOM 1917 O O . ASN A 1 251 ? -1.712 -3.013 23.778 1.00 92.88 251 ASN A O 1
ATOM 1921 N N . ILE A 1 252 ? -3.809 -3.725 23.408 1.00 92.31 252 ILE A N 1
ATOM 1922 C CA . ILE A 1 252 ? -4.286 -2.463 22.834 1.00 92.31 252 ILE A CA 1
ATOM 1923 C C . ILE A 1 252 ? -4.831 -1.571 23.952 1.00 92.31 252 ILE A C 1
ATOM 1925 O O . ILE A 1 252 ? -5.788 -1.930 24.639 1.00 92.31 252 ILE A O 1
ATOM 1929 N N . SER A 1 253 ? -4.233 -0.396 24.122 1.00 90.69 253 SER A N 1
ATOM 1930 C CA . SER A 1 253 ? -4.672 0.629 25.064 1.00 90.69 253 SER A CA 1
ATOM 1931 C C . SER A 1 253 ? -5.295 1.795 24.309 1.00 90.69 253 SER A C 1
ATOM 1933 O O . SER A 1 253 ? -4.633 2.472 23.524 1.00 90.69 253 SER A O 1
ATOM 1935 N N . ARG A 1 254 ? -6.575 2.061 24.559 1.00 88.00 254 ARG A N 1
ATOM 1936 C CA . ARG A 1 254 ? -7.247 3.263 24.064 1.00 88.00 254 ARG A CA 1
ATOM 1937 C C . ARG A 1 254 ? -7.312 4.297 25.180 1.00 88.00 254 ARG A C 1
ATOM 1939 O O . ARG A 1 254 ? -7.747 3.992 26.287 1.00 88.00 254 ARG A O 1
ATOM 1946 N N . THR A 1 255 ? -6.908 5.523 24.881 1.00 84.12 255 THR A N 1
ATOM 1947 C CA . THR A 1 255 ? -6.915 6.651 25.825 1.00 84.12 255 THR A CA 1
ATOM 1948 C C . THR A 1 255 ? -7.745 7.795 25.246 1.00 84.12 255 THR A C 1
ATOM 1950 O O . THR A 1 255 ? -7.763 7.955 24.031 1.00 84.12 255 THR A O 1
ATOM 1953 N N . GLY A 1 256 ? -8.474 8.547 26.079 1.00 74.19 256 GLY A N 1
ATOM 1954 C CA . GLY A 1 256 ? -9.333 9.648 25.618 1.00 74.19 256 GLY A CA 1
ATOM 1955 C C . GLY A 1 256 ? -10.823 9.506 25.950 1.00 74.19 256 GLY A C 1
ATOM 1956 O O . GLY A 1 256 ? -11.242 8.504 26.537 1.00 74.19 256 GLY A O 1
ATOM 1957 N N . ASP A 1 257 ? -11.623 10.522 25.614 1.00 63.19 257 ASP A N 1
ATOM 1958 C CA . ASP A 1 257 ? -13.030 10.587 26.027 1.00 63.19 257 ASP A CA 1
ATOM 1959 C C . ASP A 1 257 ? -13.865 9.525 25.301 1.00 63.19 257 ASP A C 1
ATOM 1961 O O . ASP A 1 257 ? -13.887 9.421 24.071 1.00 63.19 257 ASP A O 1
ATOM 1965 N N . ASN A 1 258 ? -14.581 8.722 26.091 1.00 52.75 258 ASN A N 1
ATOM 1966 C CA . ASN A 1 258 ? -15.478 7.656 25.651 1.00 52.75 258 ASN A CA 1
ATOM 1967 C C . ASN A 1 258 ? -16.693 8.218 24.889 1.00 52.75 258 ASN A C 1
ATOM 1969 O O . ASN A 1 258 ? -17.833 8.140 25.358 1.00 52.75 258 ASN A O 1
ATOM 1973 N N . GLN A 1 259 ? -16.495 8.761 23.687 1.00 46.62 259 GLN A N 1
ATOM 1974 C CA . GLN A 1 259 ? -17.604 8.946 22.766 1.00 46.62 259 GLN A CA 1
ATOM 1975 C C . GLN A 1 259 ? -18.034 7.572 22.259 1.00 46.62 259 GLN A C 1
ATOM 1977 O O . GLN A 1 259 ? -17.370 6.920 21.454 1.00 46.62 259 GLN A O 1
ATOM 1982 N N . LYS A 1 260 ? -19.152 7.129 22.837 1.00 40.88 260 LYS A N 1
ATOM 1983 C CA . LYS A 1 260 ? -19.993 5.990 22.475 1.00 40.88 260 LYS A CA 1
ATOM 1984 C C . LYS A 1 260 ? -20.088 5.783 20.955 1.00 40.88 260 LYS A C 1
ATOM 1986 O O . LYS A 1 260 ? -21.040 6.253 20.349 1.00 40.88 260 LYS A O 1
ATOM 1991 N N . ARG A 1 261 ? -19.159 5.038 20.363 1.00 46.44 261 ARG A N 1
ATOM 1992 C CA . ARG A 1 261 ? -19.381 4.201 19.174 1.00 46.44 261 ARG A CA 1
ATOM 1993 C C . ARG A 1 261 ? -18.497 2.976 19.342 1.00 46.44 261 ARG A C 1
ATOM 1995 O O . ARG A 1 261 ? -17.282 3.095 19.507 1.00 46.44 261 ARG A O 1
ATOM 2002 N N . ARG A 1 262 ? -19.135 1.813 19.463 1.00 47.28 262 ARG A N 1
ATOM 2003 C CA . ARG A 1 262 ? -18.465 0.535 19.711 1.00 47.28 262 ARG A CA 1
ATOM 2004 C C . ARG A 1 262 ? -17.756 0.124 18.430 1.00 47.28 262 ARG A C 1
ATOM 2006 O O . ARG A 1 262 ? -18.418 -0.405 17.556 1.00 47.28 262 ARG A O 1
ATOM 2013 N N . ASN A 1 263 ? -16.449 0.330 18.333 1.00 52.31 263 ASN A N 1
ATOM 2014 C CA . ASN A 1 263 ? -15.638 -0.343 17.328 1.00 52.31 263 ASN A CA 1
ATOM 2015 C C . ASN A 1 263 ? -14.261 -0.714 17.908 1.00 52.31 263 ASN A C 1
ATOM 2017 O O . ASN A 1 263 ? -13.821 -0.089 18.880 1.00 52.31 263 ASN A O 1
ATOM 2021 N N . ILE A 1 264 ? -13.688 -1.790 17.354 1.00 52.44 264 ILE A N 1
ATOM 2022 C CA . ILE A 1 264 ? -12.467 -2.498 17.787 1.00 52.44 264 ILE A CA 1
ATOM 2023 C C . ILE A 1 264 ? -11.234 -1.622 17.577 1.00 52.44 264 ILE A C 1
ATOM 2025 O O . ILE A 1 264 ? -11.114 -1.025 16.489 1.00 52.44 264 ILE A O 1
#

Radius of gyration: 20.58 Å; Cα contacts (8 Å, |Δi|>4): 674; chains: 1; bounding box: 54×30×69 Å

Solvent-accessible surface area (backbone atoms only — not comparable to full-atom values): 14028 Å² total; per-residue (Å²): 131,87,80,76,64,74,56,99,90,45,93,47,42,60,76,87,71,96,74,53,70,72,56,39,66,76,39,47,79,80,48,61,42,63,52,86,92,69,72,76,61,76,42,36,48,60,48,70,37,48,76,50,66,93,62,35,30,16,27,19,53,74,58,94,59,91,50,95,48,36,30,47,81,52,99,53,38,14,32,81,72,37,8,14,35,40,70,70,58,43,56,57,71,51,62,85,53,65,64,35,36,34,13,32,50,62,40,33,70,37,54,50,72,42,79,39,70,49,86,62,26,34,40,38,42,30,34,34,59,45,100,88,68,42,86,64,90,65,57,12,36,40,34,30,31,44,54,26,29,37,42,30,59,21,10,33,44,34,39,35,31,33,31,42,27,39,37,77,67,28,53,68,51,47,35,31,38,21,74,24,68,61,10,33,40,37,39,30,56,24,34,48,43,59,70,52,86,81,48,66,31,46,56,19,53,34,34,35,53,16,14,33,42,38,37,32,41,34,40,34,55,62,41,33,31,41,70,52,42,43,37,42,66,53,90,64,96,56,41,58,54,78,46,81,42,79,58,46,82,40,70,71,44,73,44,71,77,85,73,91,66,95,48,84

Secondary structure (DSSP, 8-state):
-PPPS-BTTB-S-----SS-HHHHHH-TTSSEEE-TTT-SSEEEHHHHHSPPGGGEEEE----SS--TTS---STT--BTTB-BS-HHHHHHHTTT-SEEEEEE-SEEEE-SEEEEEEEEEEEEEEEPPPTTS----PPEEEEE-TT-EEEEEEEEEEEESEEEEE-TTSPSEEEEEE-STTEEEEEES-EEEESSTT-EESEEEEEESSEEEEEES-EEEEEEEES--SEEE--STTEEEEEEES-EEEEEEEES---S----

Sequence (264 aa):
AAVPIHTTDSPTKTKIGAGLDSYEKANPTNLMGYDNAFGTLAIPLYYVYTAVISDIYHVNNVAVSYAIGSGYNNKYCGHLEWPCLTIQYSIQLTGDEEEKKIGIISEYILNELIEIDQSGKEVYISNSLSDSGDVTDIKSILNIEEQGKFQVTNGTLSFDKIIVSINTNALEGYIITGSTQSTKIQIDNSIMKTTTASSAIKTGLVEVEYGILRVTNLNIKDMIILDRGIIKVDEGTNVGIVSIIGCTFENISRTGDNQKRRNI

pLDDT: mean 87.71, std 14.58, range [33.75, 98.81]

Organism: NCBI:txid222440

Mean predicted aligned error: 7.12 Å

Nearest PDB structures (foldseek):
  1k4z-assembly1_A  TM=3.019E-01  e=2.210E+00  Saccharomyces cerevisiae